Protein AF-A0A975WEL9-F1 (afdb_monomer)

Mean predicted aligned error: 13.65 Å

Organism: NCBI:txid42444

Foldseek 3Di:
DDPPPDPDDPVQLQVQLVVQLVVVVDDDDPVSSVVSSVVSVVVVVVVVVVVVVVVVLVVLVVLLVVLVPDPDDDPVSVVSNVVSVVVNVVVVLLVLLVVLQCQLLVAFKWWWFADPVRDIDIFTFGNVPPPDDDPRHDPVNPVVVVVCCVVQVQWDWTQTPVVRGIDIDGSLGTQWMAHPNDIDGDDRD

Structure (mmCIF, N/CA/C/O backbone):
data_AF-A0A975WEL9-F1
#
_entry.id   AF-A0A975WEL9-F1
#
loop_
_atom_site.group_PDB
_atom_site.id
_atom_site.type_symbol
_atom_site.label_atom_id
_atom_site.label_alt_id
_atom_site.label_comp_id
_atom_site.label_asym_id
_atom_site.label_entity_id
_atom_site.label_seq_id
_atom_site.pdbx_PDB_ins_code
_atom_site.Cartn_x
_atom_site.Cartn_y
_atom_site.Cartn_z
_atom_site.occupancy
_atom_site.B_iso_or_equiv
_atom_site.auth_seq_id
_atom_site.auth_comp_id
_atom_site.auth_asym_id
_atom_site.auth_atom_id
_atom_site.pdbx_PDB_model_num
ATOM 1 N N . MET A 1 1 ? -0.385 -29.368 11.293 1.00 33.59 1 MET A N 1
ATOM 2 C CA . MET A 1 1 ? 0.931 -29.540 10.642 1.00 33.59 1 MET A CA 1
ATOM 3 C C . MET A 1 1 ? 1.692 -28.240 10.817 1.00 33.59 1 MET A C 1
ATOM 5 O O . MET A 1 1 ? 1.350 -27.249 10.190 1.00 33.59 1 MET A O 1
ATOM 9 N N . THR A 1 2 ? 2.618 -28.213 11.767 1.00 31.56 2 THR A N 1
ATOM 10 C CA . THR A 1 2 ? 3.462 -27.063 12.099 1.00 31.56 2 THR A CA 1
ATOM 11 C C . THR A 1 2 ? 4.465 -26.841 10.972 1.00 31.56 2 THR A C 1
ATOM 13 O O . THR A 1 2 ? 5.290 -27.707 10.687 1.00 31.56 2 THR A O 1
ATOM 16 N N . VAL A 1 3 ? 4.369 -25.697 10.293 1.00 35.03 3 VAL A N 1
ATOM 17 C CA . VAL A 1 3 ? 5.374 -25.262 9.320 1.00 35.03 3 VAL A CA 1
ATOM 18 C C . VAL A 1 3 ? 6.625 -24.927 10.122 1.00 35.03 3 VAL A C 1
ATOM 20 O O . VAL A 1 3 ? 6.704 -23.872 10.743 1.00 35.03 3 VAL A O 1
ATOM 23 N N . GLN A 1 4 ? 7.576 -25.861 10.179 1.00 39.72 4 GLN A N 1
ATOM 24 C CA . GLN A 1 4 ? 8.894 -25.568 10.723 1.00 39.72 4 GLN A CA 1
ATOM 25 C C . GLN A 1 4 ? 9.485 -24.399 9.938 1.00 39.72 4 GLN A C 1
ATOM 27 O O . GLN A 1 4 ? 9.499 -24.417 8.704 1.00 39.72 4 GLN A O 1
ATOM 32 N N . ALA A 1 5 ? 9.957 -23.389 10.669 1.00 45.31 5 ALA A N 1
ATOM 33 C CA . ALA A 1 5 ? 10.782 -22.323 10.138 1.00 45.31 5 ALA A CA 1
ATOM 34 C C . ALA A 1 5 ? 11.893 -22.965 9.301 1.00 45.31 5 ALA A C 1
ATOM 36 O O . ALA A 1 5 ? 12.753 -23.667 9.831 1.00 45.31 5 ALA A O 1
ATOM 37 N N . THR A 1 6 ? 11.826 -22.809 7.980 1.00 50.66 6 THR A N 1
ATOM 38 C CA . THR A 1 6 ? 12.801 -23.399 7.067 1.00 50.66 6 THR A CA 1
ATOM 39 C C . THR A 1 6 ? 14.132 -22.691 7.258 1.00 50.66 6 THR A C 1
ATOM 41 O O . THR A 1 6 ? 14.415 -21.677 6.615 1.00 50.66 6 THR A O 1
ATOM 44 N N . GLU A 1 7 ? 14.934 -23.238 8.166 1.00 56.03 7 GLU A N 1
ATOM 45 C CA . GLU A 1 7 ? 16.362 -23.013 8.287 1.00 56.03 7 GLU A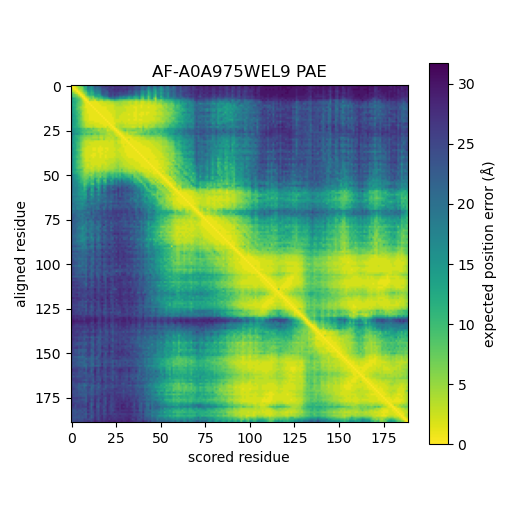 CA 1
ATOM 46 C C . GLU A 1 7 ? 17.020 -23.044 6.906 1.00 56.03 7 GLU A C 1
ATOM 48 O O . GLU A 1 7 ? 16.734 -23.898 6.066 1.00 56.03 7 GLU A O 1
ATOM 53 N N . PHE A 1 8 ? 17.899 -22.069 6.689 1.00 63.94 8 PHE A N 1
ATOM 54 C CA . PHE A 1 8 ? 18.897 -21.929 5.629 1.00 63.94 8 PHE A CA 1
ATOM 55 C C . PHE A 1 8 ? 19.107 -23.149 4.710 1.00 63.94 8 PHE A C 1
ATOM 57 O O . PHE A 1 8 ? 20.130 -23.836 4.759 1.00 63.94 8 PHE A O 1
ATOM 64 N N . SER A 1 9 ? 18.173 -23.376 3.785 1.00 82.25 9 SER A N 1
ATOM 65 C CA . SER A 1 9 ? 18.279 -24.490 2.850 1.00 82.25 9 SER A CA 1
ATOM 66 C C . SER A 1 9 ? 19.263 -24.154 1.729 1.00 82.25 9 SER A C 1
ATOM 68 O O . SER A 1 9 ? 18.955 -23.433 0.772 1.00 82.25 9 SER A O 1
ATOM 70 N N . ARG A 1 10 ? 20.483 -24.696 1.832 1.00 82.44 10 ARG A N 1
ATOM 71 C CA . ARG A 1 10 ? 21.506 -24.603 0.776 1.00 82.44 10 ARG A CA 1
ATOM 72 C C . ARG A 1 10 ? 20.992 -25.154 -0.555 1.00 82.44 10 ARG A C 1
ATOM 74 O O . ARG A 1 10 ? 21.301 -24.585 -1.601 1.00 82.44 10 ARG A O 1
ATOM 81 N N . SER A 1 11 ? 20.178 -26.213 -0.527 1.00 85.88 11 SER A N 1
ATOM 82 C CA . SER A 1 11 ? 19.592 -26.803 -1.737 1.00 85.88 11 SER A CA 1
ATOM 83 C C . SER A 1 11 ? 18.633 -25.837 -2.437 1.00 85.88 11 SER A C 1
ATOM 85 O O . SER A 1 11 ? 18.646 -25.755 -3.668 1.00 85.88 11 SER A O 1
ATOM 87 N N . TRP A 1 12 ? 17.883 -25.030 -1.680 1.00 87.75 12 TRP A N 1
ATOM 88 C CA . TRP A 1 12 ? 17.046 -23.970 -2.241 1.00 87.75 12 TRP A CA 1
ATOM 89 C C . TRP A 1 12 ? 17.884 -22.886 -2.927 1.00 87.75 12 TRP A C 1
ATOM 91 O O . TRP A 1 12 ? 17.613 -22.539 -4.078 1.00 87.75 12 TRP A O 1
ATOM 101 N N . ILE A 1 13 ? 18.939 -22.393 -2.263 1.00 88.44 13 ILE A N 1
ATOM 102 C CA . ILE A 1 13 ? 19.824 -21.350 -2.815 1.00 88.44 13 ILE A CA 1
ATOM 103 C C . ILE A 1 13 ? 20.476 -21.837 -4.113 1.00 88.44 13 ILE A C 1
ATOM 105 O O . ILE A 1 13 ? 20.477 -21.116 -5.110 1.00 88.44 13 ILE A O 1
ATOM 109 N N . MET A 1 14 ? 20.979 -23.073 -4.124 1.00 91.88 14 MET A N 1
ATOM 110 C CA . MET A 1 14 ? 21.598 -23.676 -5.306 1.00 91.88 14 MET A CA 1
ATOM 111 C C . MET A 1 14 ? 20.594 -23.850 -6.449 1.00 91.88 14 MET A C 1
ATOM 113 O O . MET A 1 14 ? 20.883 -23.467 -7.582 1.00 91.88 14 MET A O 1
ATOM 117 N N . SER A 1 15 ? 19.392 -24.356 -6.161 1.00 90.94 15 SER A N 1
ATOM 118 C CA . SER A 1 15 ? 18.332 -24.517 -7.167 1.00 90.94 15 SER A CA 1
ATOM 119 C C . SER A 1 15 ? 17.919 -23.173 -7.771 1.00 90.94 15 SER A C 1
ATOM 121 O O . SER A 1 15 ? 17.765 -23.041 -8.988 1.00 90.94 15 SER A O 1
ATOM 123 N N . ARG A 1 16 ? 17.801 -22.138 -6.931 1.00 90.12 16 ARG A N 1
ATOM 124 C CA . ARG A 1 16 ? 17.449 -20.781 -7.357 1.00 90.12 16 ARG A CA 1
ATOM 125 C C . ARG A 1 16 ? 18.570 -20.117 -8.160 1.00 90.12 16 ARG A C 1
ATOM 127 O O . ARG A 1 16 ? 18.290 -19.453 -9.154 1.00 90.12 16 ARG A O 1
ATOM 134 N N . ALA A 1 17 ? 19.829 -20.338 -7.790 1.00 90.81 17 ALA A N 1
ATOM 135 C CA . ALA A 1 17 ? 20.975 -19.864 -8.559 1.00 90.81 17 ALA A CA 1
ATOM 136 C C . ALA A 1 17 ? 21.018 -20.499 -9.959 1.00 90.81 17 ALA A C 1
ATOM 138 O O . ALA A 1 17 ? 21.142 -19.788 -10.955 1.00 90.81 17 ALA A O 1
ATOM 139 N N . TRP A 1 18 ? 20.818 -21.815 -10.068 1.00 91.50 18 TRP A N 1
ATOM 140 C CA . TRP A 1 18 ? 20.736 -22.487 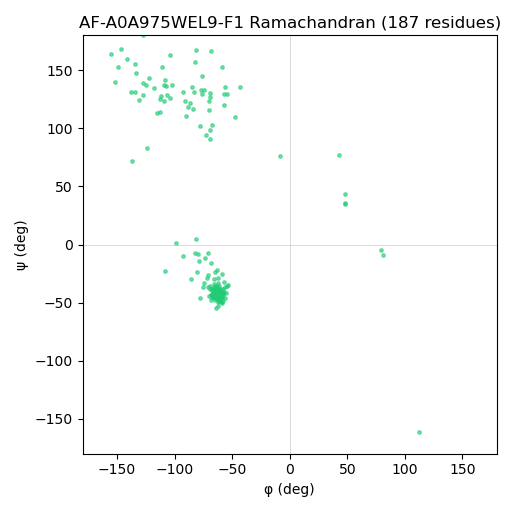-11.369 1.00 91.50 18 TRP A CA 1
ATOM 141 C C . TRP A 1 18 ? 19.577 -21.986 -12.231 1.00 91.50 18 TRP A C 1
ATOM 143 O O . TRP A 1 18 ? 19.725 -21.846 -13.447 1.00 91.50 18 TRP A O 1
ATOM 153 N N . HIS A 1 19 ? 18.445 -21.656 -11.612 1.00 90.62 19 HIS A N 1
ATOM 154 C CA . HIS A 1 19 ? 17.330 -21.021 -12.305 1.00 90.62 19 HIS A CA 1
ATOM 155 C C . HIS A 1 19 ? 17.723 -19.662 -12.914 1.00 90.62 19 HIS A C 1
ATOM 157 O O . HIS A 1 19 ? 17.432 -19.425 -14.086 1.00 90.62 19 HIS A O 1
ATOM 163 N N . TYR A 1 20 ? 18.457 -18.809 -12.188 1.00 86.38 20 TYR A N 1
ATOM 164 C CA . TYR A 1 20 ? 18.963 -17.546 -12.745 1.00 86.38 20 TYR A CA 1
ATOM 165 C C . TYR A 1 20 ? 19.935 -17.750 -13.902 1.00 86.38 20 TYR A C 1
ATOM 167 O O . TYR A 1 20 ? 19.795 -17.084 -14.924 1.00 86.38 20 TYR A O 1
ATOM 175 N N . VAL A 1 21 ? 20.877 -18.690 -13.778 1.00 89.19 21 VAL A N 1
ATOM 176 C CA . VAL A 1 21 ? 21.825 -19.005 -14.860 1.00 89.19 21 VAL A CA 1
ATOM 177 C C . VAL A 1 21 ? 21.078 -19.405 -16.139 1.00 89.19 21 VAL A C 1
ATOM 179 O O . VAL A 1 21 ? 21.429 -18.940 -17.221 1.00 89.19 21 VAL A O 1
ATOM 182 N N . ARG A 1 22 ? 20.002 -20.198 -16.020 1.00 87.38 22 ARG A N 1
ATOM 183 C CA . ARG A 1 22 ? 19.154 -20.584 -17.161 1.00 87.38 22 ARG A CA 1
ATOM 184 C C . ARG A 1 22 ? 18.386 -19.400 -17.757 1.00 87.38 22 ARG A C 1
ATOM 186 O O . ARG A 1 22 ? 18.346 -19.263 -18.976 1.00 87.38 22 ARG A O 1
ATOM 193 N N . ILE A 1 23 ? 17.804 -18.533 -16.925 1.00 86.88 23 ILE A N 1
ATOM 194 C CA . ILE A 1 23 ? 17.055 -17.350 -17.392 1.00 86.88 23 ILE A CA 1
ATOM 195 C C . ILE A 1 23 ? 17.968 -16.345 -18.095 1.00 86.88 23 ILE A C 1
ATOM 197 O O . ILE A 1 23 ? 17.570 -15.750 -19.094 1.00 86.88 23 ILE A O 1
ATOM 201 N N . TRP A 1 24 ? 19.192 -16.163 -17.605 1.00 87.19 24 TRP A N 1
ATOM 202 C CA . TRP A 1 24 ? 20.150 -15.222 -18.185 1.00 87.19 24 TRP A CA 1
ATOM 203 C C . TRP A 1 24 ? 20.704 -15.665 -19.542 1.00 87.19 24 TRP A C 1
ATOM 205 O O . TRP A 1 24 ? 21.392 -14.874 -20.183 1.00 87.19 24 TRP A O 1
ATOM 215 N N . ARG A 1 25 ? 20.392 -16.892 -19.997 1.00 83.62 25 ARG A N 1
ATOM 216 C CA . ARG A 1 25 ? 20.797 -17.447 -21.303 1.00 83.62 25 ARG A CA 1
ATOM 217 C C . ARG A 1 25 ? 22.291 -17.260 -21.598 1.00 83.62 25 ARG A C 1
ATOM 219 O O . ARG A 1 25 ? 22.693 -17.041 -22.736 1.00 83.62 25 ARG A O 1
ATOM 226 N N . CYS A 1 26 ? 23.114 -17.335 -20.558 1.00 78.62 26 CYS A N 1
ATOM 227 C CA . CYS A 1 26 ? 24.558 -17.164 -20.629 1.00 78.62 26 CYS A CA 1
ATOM 228 C C . CYS A 1 26 ? 25.268 -18.491 -20.358 1.00 78.62 26 CYS A C 1
ATOM 230 O O . CYS A 1 26 ? 24.758 -19.328 -19.609 1.00 78.62 26 CYS A O 1
ATOM 232 N N . ALA A 1 27 ? 26.476 -18.657 -20.903 1.00 82.56 27 ALA A N 1
ATOM 233 C CA . ALA A 1 27 ? 27.307 -19.809 -20.581 1.00 82.56 27 ALA A CA 1
ATOM 234 C C . ALA A 1 27 ? 27.546 -19.894 -19.054 1.00 82.56 27 ALA A C 1
ATOM 236 O O . ALA A 1 27 ? 27.821 -18.867 -18.410 1.00 82.56 27 ALA A O 1
ATOM 237 N N . PRO A 1 28 ? 27.429 -21.090 -18.450 1.00 81.12 28 PRO A N 1
ATOM 238 C CA . PRO A 1 28 ? 27.686 -21.283 -17.032 1.00 81.12 28 PRO A CA 1
ATOM 239 C C . PRO A 1 28 ? 29.195 -21.207 -16.786 1.00 81.12 28 PRO A C 1
ATOM 241 O O . PRO A 1 28 ? 29.926 -22.180 -16.918 1.00 81.12 28 PRO A O 1
ATOM 244 N N . THR A 1 29 ? 29.663 -20.018 -16.432 1.00 90.50 29 THR A N 1
ATOM 245 C CA . THR A 1 29 ? 31.025 -19.773 -15.962 1.00 90.50 29 THR A CA 1
ATOM 246 C C . THR A 1 29 ? 31.001 -19.589 -14.449 1.00 90.50 29 THR A C 1
ATOM 248 O O . THR A 1 29 ? 29.957 -19.282 -13.860 1.00 90.50 29 THR A O 1
ATOM 251 N N . ALA A 1 30 ? 32.161 -19.709 -13.801 1.00 85.00 30 ALA A N 1
ATOM 252 C CA . ALA A 1 30 ? 32.282 -19.441 -12.367 1.00 85.00 30 ALA A CA 1
ATOM 253 C C . ALA A 1 30 ? 31.768 -18.032 -11.992 1.00 85.00 30 ALA A C 1
ATOM 255 O O . ALA A 1 30 ? 31.128 -17.855 -10.954 1.00 85.00 30 ALA A O 1
ATOM 256 N N . GLY A 1 31 ? 31.969 -17.038 -12.868 1.00 86.75 31 GLY A N 1
ATOM 257 C CA . GLY A 1 31 ? 31.478 -15.672 -12.675 1.00 86.75 31 GLY A CA 1
ATOM 258 C C . GLY A 1 31 ? 29.951 -15.558 -12.734 1.00 86.75 31 GLY A C 1
ATOM 259 O O . GLY A 1 31 ? 29.345 -14.921 -11.866 1.00 86.75 31 GLY A O 1
ATOM 260 N N . THR A 1 32 ? 29.307 -16.204 -13.712 1.00 87.31 32 THR A N 1
ATOM 261 C CA . THR A 1 32 ? 27.839 -16.201 -13.836 1.00 87.31 32 THR A CA 1
ATOM 262 C C . THR A 1 32 ? 27.167 -16.973 -12.704 1.00 87.31 32 THR A C 1
ATOM 264 O O . THR A 1 32 ? 26.181 -16.484 -12.150 1.00 87.31 32 THR A O 1
ATOM 267 N N . LEU A 1 33 ? 27.741 -18.097 -12.267 1.00 89.62 33 LEU A N 1
ATOM 268 C CA . LEU A 1 33 ? 27.243 -18.837 -11.105 1.00 89.62 33 LEU A CA 1
ATOM 269 C C . LEU A 1 33 ? 27.411 -18.045 -9.797 1.00 89.62 33 LEU A C 1
ATOM 271 O O . LEU A 1 33 ? 26.469 -17.948 -9.013 1.00 89.62 33 LEU A O 1
ATOM 275 N N . SER A 1 34 ? 28.568 -17.409 -9.579 1.00 90.75 34 SER A N 1
ATOM 276 C CA . SER A 1 34 ? 28.806 -16.549 -8.407 1.00 90.75 34 SER A CA 1
ATOM 277 C C . SER A 1 34 ? 27.795 -15.402 -8.326 1.00 90.75 34 SER A C 1
ATOM 279 O O . SER A 1 34 ? 27.232 -15.118 -7.265 1.00 90.75 34 SER A O 1
ATOM 281 N N . ARG A 1 35 ? 27.493 -14.767 -9.466 1.00 88.94 35 ARG A N 1
ATOM 282 C CA . ARG A 1 35 ? 26.459 -13.731 -9.542 1.00 88.94 35 ARG A CA 1
ATOM 283 C C . ARG A 1 35 ? 25.076 -14.300 -9.224 1.00 88.94 35 ARG A C 1
ATOM 285 O O . ARG A 1 35 ? 24.362 -13.706 -8.423 1.00 88.94 35 ARG A O 1
ATOM 292 N N . ALA A 1 36 ? 24.713 -15.449 -9.786 1.00 88.81 36 ALA A N 1
ATOM 293 C CA . ALA A 1 36 ? 23.428 -16.097 -9.532 1.00 88.81 36 ALA A CA 1
ATOM 294 C C . ALA A 1 36 ? 23.228 -16.481 -8.056 1.00 88.81 36 ALA A C 1
ATOM 296 O O . ALA A 1 36 ? 22.144 -16.276 -7.510 1.00 88.81 36 ALA A O 1
ATOM 297 N N . LEU A 1 37 ? 24.283 -16.949 -7.383 1.00 92.25 37 LEU A N 1
ATOM 298 C CA . LEU A 1 37 ? 24.267 -17.243 -5.948 1.00 92.25 37 LEU A CA 1
ATOM 299 C C . LEU A 1 37 ? 24.011 -15.990 -5.104 1.00 92.25 37 LEU A C 1
ATOM 301 O O . LEU A 1 37 ? 23.211 -16.031 -4.172 1.00 92.25 37 LEU A O 1
ATOM 305 N N . LYS A 1 38 ? 24.630 -14.854 -5.453 1.00 90.44 38 LYS A N 1
ATOM 306 C CA . LYS A 1 38 ? 24.388 -13.574 -4.761 1.00 90.44 38 LYS A CA 1
ATOM 307 C C . LYS A 1 38 ? 22.933 -13.112 -4.896 1.00 90.44 38 LYS A C 1
ATOM 309 O O . LYS A 1 38 ? 22.373 -12.612 -3.924 1.00 90.44 38 LYS A O 1
ATOM 314 N N . TYR A 1 39 ? 22.317 -13.302 -6.064 1.00 85.25 39 TYR A N 1
ATOM 315 C CA . TYR A 1 39 ? 20.898 -12.990 -6.275 1.00 85.25 39 TYR A CA 1
ATOM 316 C C . TYR A 1 39 ? 19.983 -13.932 -5.488 1.00 85.25 39 TYR A C 1
ATOM 318 O O . TYR A 1 39 ? 19.117 -13.462 -4.758 1.00 85.25 39 TYR A O 1
ATOM 326 N N . ALA A 1 40 ? 20.224 -15.244 -5.557 1.00 88.69 40 ALA A 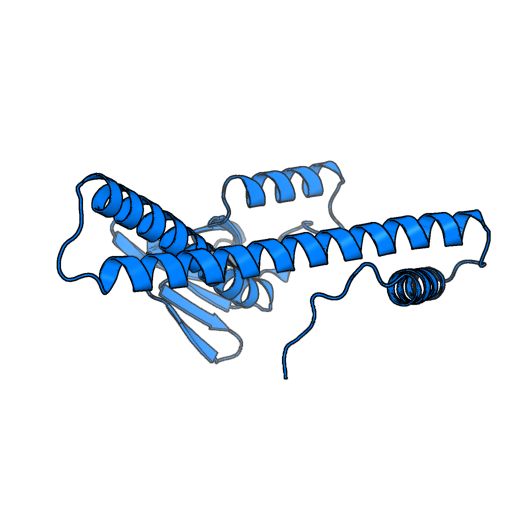N 1
ATOM 327 C CA . ALA A 1 40 ? 19.466 -16.233 -4.791 1.00 88.69 40 ALA A CA 1
ATOM 328 C C . ALA A 1 40 ? 19.544 -15.977 -3.276 1.00 88.69 40 ALA A C 1
ATOM 330 O O . ALA A 1 40 ? 18.547 -16.092 -2.567 1.00 88.69 40 ALA A O 1
ATOM 331 N N . TRP A 1 41 ? 20.709 -15.566 -2.778 1.00 87.56 41 TRP A N 1
ATOM 332 C CA . TRP A 1 41 ? 20.881 -15.164 -1.385 1.00 87.56 41 TRP A CA 1
ATOM 333 C C . TRP A 1 41 ? 20.096 -13.896 -1.024 1.00 87.56 41 TRP A C 1
ATOM 335 O O . TRP A 1 41 ? 19.504 -13.826 0.052 1.00 87.56 41 TRP A O 1
ATOM 345 N N . GLY A 1 42 ? 20.054 -12.905 -1.920 1.00 83.94 42 GLY A N 1
ATOM 346 C CA . GLY A 1 42 ? 19.222 -11.710 -1.759 1.00 83.94 42 GLY A CA 1
ATOM 347 C C . GLY A 1 42 ? 17.730 -12.040 -1.663 1.00 83.94 42 GLY A C 1
ATOM 348 O O . GLY A 1 42 ? 17.070 -11.575 -0.735 1.00 83.94 42 GLY A O 1
ATOM 349 N N . ASP A 1 43 ? 17.226 -12.899 -2.553 1.00 81.81 43 ASP A N 1
ATOM 350 C CA . ASP A 1 43 ? 15.842 -13.397 -2.519 1.00 81.81 43 ASP A CA 1
ATOM 351 C C . ASP A 1 43 ? 15.535 -14.116 -1.196 1.00 81.81 43 ASP A C 1
ATOM 353 O O . ASP A 1 43 ? 14.489 -13.885 -0.590 1.00 81.81 43 ASP A O 1
ATOM 357 N N . MET A 1 44 ? 16.454 -14.967 -0.723 1.00 82.75 44 MET A N 1
ATOM 358 C CA . MET A 1 44 ? 16.292 -15.671 0.552 1.00 82.75 44 MET A CA 1
ATOM 359 C C . MET A 1 44 ? 16.186 -14.691 1.725 1.00 82.75 44 MET A C 1
ATOM 361 O O . MET A 1 44 ? 15.297 -14.821 2.562 1.00 82.75 44 MET A O 1
ATOM 365 N N . LYS A 1 45 ? 17.053 -13.672 1.777 1.00 79.50 45 LYS A N 1
ATOM 366 C CA . LYS A 1 45 ? 16.988 -12.640 2.823 1.00 79.50 45 LYS A CA 1
ATOM 367 C C . LYS A 1 45 ? 15.683 -11.856 2.789 1.00 79.50 45 LYS A C 1
ATOM 369 O O . LYS A 1 45 ? 15.119 -11.602 3.847 1.00 79.50 45 LYS A O 1
ATOM 374 N N . ALA A 1 46 ? 15.205 -11.492 1.601 1.00 70.81 46 ALA A N 1
ATOM 375 C CA . ALA A 1 46 ? 13.937 -10.786 1.454 1.00 70.81 46 ALA A CA 1
ATOM 376 C C . ALA A 1 46 ? 12.759 -11.640 1.953 1.00 70.81 46 ALA A C 1
ATOM 378 O O . ALA A 1 46 ? 11.896 -11.137 2.667 1.00 70.81 46 ALA A O 1
ATOM 379 N N . ARG A 1 47 ? 12.763 -12.949 1.654 1.00 72.88 47 ARG A N 1
ATOM 380 C CA . ARG A 1 47 ? 11.777 -13.902 2.191 1.00 72.88 47 ARG A CA 1
ATOM 381 C C . ARG A 1 47 ? 11.836 -14.004 3.712 1.00 72.88 47 ARG A C 1
ATOM 383 O O . ARG A 1 47 ? 10.795 -13.977 4.350 1.00 72.88 47 ARG A O 1
ATOM 390 N N . MET A 1 48 ? 13.035 -14.074 4.288 1.00 72.81 48 MET A N 1
ATOM 391 C CA . MET A 1 48 ? 13.222 -14.131 5.742 1.00 72.81 48 MET A CA 1
ATOM 392 C C . MET A 1 48 ? 12.745 -12.864 6.443 1.00 72.81 48 MET A C 1
ATOM 394 O O . MET A 1 48 ? 12.110 -12.948 7.486 1.00 72.81 48 MET A O 1
ATOM 398 N N . GLN A 1 49 ? 13.033 -11.693 5.875 1.00 64.69 49 GLN A N 1
ATOM 399 C CA . GLN A 1 49 ? 12.507 -10.434 6.396 1.00 64.69 49 GLN A CA 1
ATOM 400 C C . GLN A 1 49 ? 10.979 -10.424 6.344 1.00 64.69 49 GLN A C 1
ATOM 402 O O . GLN A 1 49 ? 10.358 -10.073 7.337 1.00 64.69 49 GLN A O 1
ATOM 407 N N . GLY A 1 50 ? 10.387 -10.888 5.237 1.00 56.94 50 GLY A N 1
ATOM 408 C CA . GLY A 1 50 ? 8.938 -11.050 5.119 1.00 56.94 50 GLY A CA 1
ATOM 409 C C . GLY A 1 50 ? 8.349 -11.989 6.175 1.00 56.94 50 GLY A C 1
ATOM 410 O O . GLY A 1 50 ? 7.379 -11.618 6.818 1.00 56.94 50 GLY A O 1
ATOM 411 N N . LEU A 1 51 ? 8.963 -13.156 6.404 1.00 63.78 51 LEU A N 1
ATOM 412 C CA . LEU A 1 51 ? 8.512 -14.114 7.423 1.00 63.78 51 LEU A CA 1
ATOM 413 C C . LEU A 1 51 ? 8.624 -13.554 8.846 1.00 63.78 51 LEU A C 1
ATOM 415 O O . LEU A 1 51 ? 7.727 -13.750 9.656 1.00 63.78 51 LEU A O 1
ATOM 419 N N . ARG A 1 52 ? 9.715 -12.845 9.147 1.00 59.97 52 ARG A N 1
ATOM 420 C CA . ARG A 1 52 ? 9.949 -12.247 10.465 1.00 59.97 52 ARG A CA 1
ATOM 421 C C . ARG A 1 52 ? 8.948 -11.136 10.764 1.00 59.97 52 ARG A C 1
ATOM 423 O O . ARG A 1 52 ? 8.394 -11.109 11.851 1.00 59.97 52 ARG A O 1
ATOM 430 N N . LEU A 1 53 ? 8.663 -10.299 9.765 1.00 57.88 53 LEU A N 1
ATOM 431 C CA . LEU A 1 53 ? 7.592 -9.311 9.839 1.00 57.88 53 LEU A CA 1
ATOM 432 C C . LEU A 1 53 ? 6.252 -10.006 10.098 1.00 57.88 53 LEU A C 1
ATOM 434 O O . LEU A 1 53 ? 5.583 -9.651 11.051 1.00 57.88 53 LEU A O 1
ATOM 438 N N . THR A 1 54 ? 5.881 -11.042 9.335 1.00 59.69 54 THR A N 1
ATOM 439 C CA . THR A 1 54 ? 4.598 -11.742 9.553 1.00 59.69 54 THR A CA 1
ATOM 440 C C . THR A 1 54 ? 4.478 -12.416 10.921 1.00 59.69 54 THR A C 1
ATOM 442 O O . THR A 1 54 ? 3.382 -12.473 11.470 1.00 59.69 54 THR A O 1
ATOM 445 N N . ASP A 1 55 ? 5.586 -12.910 11.474 1.00 64.31 55 ASP A N 1
ATOM 446 C CA . ASP A 1 55 ? 5.626 -13.505 12.813 1.00 64.31 55 ASP A CA 1
ATOM 447 C C . ASP A 1 55 ? 5.430 -12.424 13.892 1.00 64.31 55 ASP A C 1
ATOM 449 O O . ASP A 1 55 ? 4.586 -12.575 14.773 1.00 64.31 55 ASP A O 1
ATOM 453 N N . GLU A 1 56 ? 6.100 -11.274 13.745 1.00 61.97 56 GLU A N 1
ATOM 454 C CA . GLU A 1 56 ? 5.926 -10.089 14.599 1.00 61.97 56 GLU A CA 1
ATOM 455 C C . GLU A 1 56 ? 4.490 -9.531 14.538 1.00 61.97 56 GLU A C 1
ATOM 457 O O . GLU A 1 56 ? 3.924 -9.225 15.587 1.00 61.97 56 GLU A O 1
ATOM 462 N N . LEU A 1 57 ? 3.859 -9.489 13.353 1.00 60.69 57 LEU A N 1
ATOM 463 C CA . LEU A 1 57 ? 2.440 -9.120 13.186 1.00 60.69 57 LEU A CA 1
ATOM 464 C C . LEU A 1 57 ? 1.530 -10.040 14.007 1.00 60.69 57 LEU A C 1
ATOM 466 O O . LEU A 1 57 ? 0.662 -9.588 14.754 1.00 60.69 57 LEU A O 1
ATOM 470 N N . SER A 1 58 ? 1.751 -11.352 13.881 1.00 70.81 58 SER A N 1
ATOM 471 C CA . SER A 1 58 ? 0.960 -12.347 14.600 1.00 70.81 58 SER A CA 1
ATOM 472 C C . SER A 1 58 ? 1.170 -12.260 16.115 1.00 70.81 58 SER A C 1
ATOM 474 O O . SER A 1 58 ? 0.218 -12.444 16.871 1.00 70.81 58 SER A O 1
ATOM 476 N N . GLY A 1 59 ? 2.382 -11.903 16.552 1.00 79.69 59 GLY A N 1
ATOM 477 C CA . GLY A 1 59 ? 2.710 -11.653 17.951 1.00 79.69 59 GLY A CA 1
ATOM 478 C C . GLY A 1 59 ? 2.029 -10.402 18.505 1.00 79.69 59 GLY A C 1
ATOM 479 O O . GLY A 1 59 ? 1.461 -10.466 19.592 1.00 79.69 59 GLY A O 1
ATOM 480 N N . ASN A 1 60 ? 2.013 -9.295 17.753 1.00 81.19 60 ASN A N 1
ATOM 481 C CA . ASN A 1 60 ? 1.363 -8.045 18.161 1.00 81.19 60 ASN A CA 1
ATOM 482 C C . ASN A 1 60 ? -0.159 -8.207 18.309 1.00 81.19 60 ASN A C 1
ATOM 484 O O . ASN A 1 60 ? -0.725 -7.755 19.306 1.00 81.19 60 ASN A O 1
ATOM 488 N N . ASP A 1 61 ? -0.817 -8.877 17.356 1.00 78.81 61 ASP A N 1
ATOM 489 C CA . ASP A 1 61 ? -2.258 -9.161 17.422 1.00 78.81 61 ASP A CA 1
ATOM 490 C C . ASP A 1 61 ? -2.597 -10.095 18.603 1.00 78.81 61 ASP A C 1
ATOM 492 O O . ASP A 1 61 ? -3.575 -9.867 19.319 1.00 78.81 61 ASP A O 1
ATOM 496 N N . GLN A 1 62 ? -1.777 -11.126 18.849 1.00 83.50 62 GLN A N 1
ATOM 497 C CA . GLN A 1 62 ? -1.958 -12.042 19.984 1.00 83.50 62 GLN A CA 1
ATOM 498 C C . GLN A 1 62 ? -1.721 -11.353 21.334 1.00 83.50 62 GLN A C 1
ATOM 500 O O . GLN A 1 62 ? -2.493 -11.563 22.270 1.00 83.50 62 GLN A O 1
ATOM 505 N N . GLU A 1 63 ? -0.681 -10.523 21.444 1.00 84.50 63 GLU A N 1
ATOM 506 C CA . GLU A 1 63 ? -0.373 -9.756 22.655 1.00 84.50 63 GLU A CA 1
ATOM 507 C C . GLU A 1 63 ? -1.487 -8.748 22.959 1.00 84.50 63 GLU A C 1
ATOM 509 O O . GLU A 1 63 ? -1.936 -8.651 24.102 1.00 84.50 63 GLU A O 1
ATOM 514 N N . LEU A 1 64 ? -1.986 -8.046 21.935 1.00 86.31 64 LEU A N 1
ATOM 515 C CA . LEU A 1 64 ? -3.106 -7.122 22.081 1.00 86.31 64 LEU A CA 1
ATOM 516 C C . LEU A 1 64 ? -4.364 -7.851 22.567 1.00 86.31 64 LEU A C 1
ATOM 518 O O . LEU A 1 64 ? -4.962 -7.423 23.551 1.00 86.31 64 LEU A O 1
ATOM 522 N N . ALA A 1 65 ? -4.721 -8.979 21.945 1.00 86.12 65 ALA A N 1
ATOM 523 C CA . ALA A 1 65 ? -5.874 -9.778 22.356 1.00 86.12 65 ALA A CA 1
ATOM 524 C C . ALA A 1 65 ? -5.737 -10.304 23.797 1.00 86.12 65 ALA A C 1
ATOM 526 O O . ALA A 1 65 ? -6.702 -10.284 24.560 1.00 86.12 65 ALA A O 1
ATOM 527 N N . ALA A 1 66 ? -4.536 -10.733 24.197 1.00 86.88 66 ALA A N 1
ATOM 528 C CA . ALA A 1 66 ? -4.270 -11.206 25.552 1.00 86.88 66 ALA A CA 1
ATOM 529 C C . ALA A 1 66 ? -4.383 -10.089 26.602 1.00 86.88 66 ALA A C 1
ATOM 531 O O . ALA A 1 66 ? -4.869 -10.336 27.706 1.00 86.88 66 ALA A O 1
ATOM 532 N N . LEU A 1 67 ? -3.945 -8.868 26.277 1.00 85.81 67 LEU A N 1
ATOM 533 C CA . LEU A 1 67 ? -4.063 -7.710 27.166 1.00 85.81 67 LEU A CA 1
ATOM 534 C C . LEU A 1 67 ? -5.496 -7.165 27.228 1.00 85.81 67 LEU A C 1
ATOM 536 O O . LEU A 1 67 ? -5.939 -6.775 28.304 1.00 85.81 67 LEU A O 1
ATOM 540 N N . GLU A 1 68 ? -6.231 -7.173 26.114 1.00 87.38 68 GLU A N 1
ATOM 541 C CA . GLU A 1 68 ? -7.638 -6.749 26.060 1.00 87.38 68 GLU A CA 1
ATOM 542 C C . GLU A 1 68 ? -8.588 -7.737 26.749 1.00 87.38 68 GLU A C 1
ATOM 544 O O . GLU A 1 68 ? -9.634 -7.330 27.248 1.00 87.38 68 GLU A O 1
ATOM 549 N N . ALA A 1 69 ? -8.221 -9.019 26.825 1.00 87.06 69 ALA A N 1
ATOM 550 C CA . ALA A 1 69 ? -8.990 -10.035 27.540 1.00 87.06 69 ALA A CA 1
ATOM 551 C C . ALA A 1 69 ? -8.885 -9.932 29.076 1.00 87.06 69 ALA A C 1
ATOM 553 O O . ALA A 1 69 ? -9.633 -10.609 29.783 1.00 87.06 69 ALA A O 1
ATOM 554 N N . LYS A 1 70 ? -7.964 -9.124 29.620 1.00 86.69 70 LYS A N 1
ATOM 555 C CA . LYS A 1 70 ? -7.828 -8.945 31.072 1.00 86.69 70 LYS A CA 1
ATOM 556 C C . LYS A 1 70 ? -8.938 -8.041 31.611 1.00 86.69 70 LYS A C 1
ATOM 558 O O . LYS A 1 70 ? -9.102 -6.917 31.152 1.00 86.69 70 LYS A O 1
ATOM 563 N N . GLU A 1 71 ? -9.622 -8.487 32.666 1.00 76.19 71 GLU A N 1
ATOM 564 C CA . GLU A 1 71 ? -10.634 -7.675 33.368 1.00 76.19 71 GLU A CA 1
ATOM 565 C C . GLU A 1 71 ? -10.035 -6.443 34.064 1.00 76.19 71 GLU A C 1
ATOM 567 O O . GLU A 1 71 ? -10.692 -5.410 34.185 1.00 76.19 71 GLU A O 1
ATOM 572 N N . PHE A 1 72 ? -8.771 -6.530 34.492 1.00 76.44 72 PHE A N 1
ATOM 573 C CA . PHE A 1 72 ? -8.055 -5.435 35.139 1.00 76.44 72 PHE A CA 1
ATOM 574 C C . PHE A 1 72 ? -6.688 -5.232 34.489 1.00 76.44 72 PHE A C 1
ATOM 576 O O . PHE A 1 72 ? -5.870 -6.150 34.433 1.00 76.44 72 PHE A O 1
ATOM 583 N N . THR A 1 73 ? -6.435 -4.006 34.033 1.00 83.50 73 THR A N 1
ATOM 584 C CA . THR A 1 73 ? -5.172 -3.602 33.402 1.00 83.50 73 THR A CA 1
ATOM 585 C C . THR A 1 73 ? -4.483 -2.509 34.207 1.00 83.50 73 THR A C 1
ATOM 587 O O . THR A 1 73 ? -5.098 -1.504 34.582 1.00 83.50 73 THR A O 1
ATOM 590 N N . THR A 1 74 ? -3.182 -2.660 34.412 1.00 86.69 74 THR A N 1
ATOM 591 C CA . THR A 1 74 ? -2.316 -1.633 34.999 1.00 86.69 74 THR A CA 1
ATOM 592 C C . THR A 1 74 ? -2.142 -0.433 34.056 1.00 86.69 74 THR A C 1
ATOM 594 O O . THR A 1 74 ? -2.488 -0.482 32.876 1.00 86.69 74 THR A O 1
ATOM 597 N N . ALA A 1 75 ? -1.607 0.687 34.559 1.00 83.00 75 ALA A N 1
ATOM 598 C CA . ALA A 1 75 ? -1.331 1.862 33.724 1.00 83.00 75 ALA A CA 1
ATOM 599 C C . ALA A 1 75 ? -0.336 1.555 32.587 1.00 83.00 75 ALA A C 1
ATOM 601 O O . ALA A 1 75 ? -0.591 1.918 31.445 1.00 83.00 75 ALA A O 1
ATOM 602 N N . ALA A 1 76 ? 0.728 0.800 32.880 1.00 82.81 76 ALA A N 1
ATOM 603 C CA . ALA A 1 76 ? 1.716 0.387 31.883 1.00 82.81 76 ALA A CA 1
ATOM 604 C C . ALA A 1 76 ? 1.110 -0.515 30.791 1.00 82.81 76 ALA A C 1
ATOM 606 O O . ALA A 1 76 ? 1.452 -0.386 29.617 1.00 82.81 76 ALA A O 1
ATOM 607 N N . GLU A 1 77 ? 0.177 -1.400 31.152 1.00 81.94 77 GLU A N 1
ATOM 608 C CA . GLU A 1 77 ? -0.533 -2.238 30.179 1.00 81.94 77 GLU A CA 1
ATOM 609 C C . GLU A 1 77 ? -1.483 -1.420 29.301 1.00 81.94 77 GLU A C 1
ATOM 611 O O . GLU A 1 77 ? -1.586 -1.696 28.111 1.00 81.94 77 GLU A O 1
ATOM 616 N N . ARG A 1 78 ? -2.127 -0.374 29.837 1.00 84.50 78 ARG A N 1
ATOM 617 C CA . ARG A 1 78 ? -2.953 0.541 29.030 1.00 84.50 78 ARG A CA 1
ATOM 618 C C . ARG A 1 78 ? -2.125 1.306 27.998 1.00 84.50 78 ARG A C 1
ATOM 620 O O . ARG A 1 78 ? -2.545 1.403 26.845 1.00 84.50 78 ARG A O 1
ATOM 627 N N . ASP A 1 79 ? -0.941 1.778 28.377 1.00 83.62 79 ASP A N 1
ATOM 628 C CA . ASP A 1 79 ? -0.014 2.426 27.442 1.00 83.62 79 ASP A CA 1
ATOM 629 C C . ASP A 1 79 ? 0.476 1.435 26.373 1.00 83.62 79 ASP A C 1
ATOM 631 O O . ASP A 1 79 ? 0.511 1.757 25.181 1.00 83.62 79 ASP A O 1
ATOM 635 N N . ARG A 1 80 ? 0.774 0.190 26.776 1.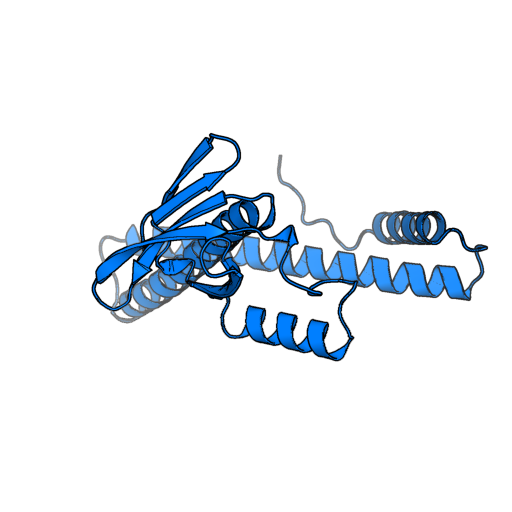00 85.12 80 ARG A N 1
ATOM 636 C CA . ARG A 1 80 ? 1.155 -0.892 25.858 1.00 85.12 80 ARG A 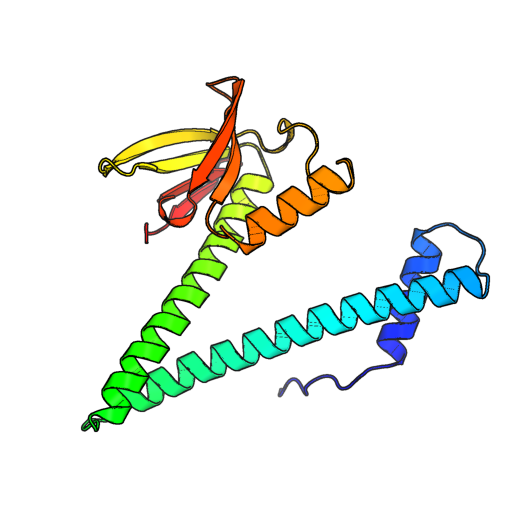CA 1
ATOM 637 C C . ARG A 1 80 ? 0.031 -1.247 24.883 1.00 85.12 80 ARG A C 1
ATOM 639 O O . ARG A 1 80 ? 0.306 -1.373 23.695 1.00 85.12 80 ARG A O 1
ATOM 646 N N . ILE A 1 81 ? -1.219 -1.335 25.343 1.00 85.25 81 ILE A N 1
ATOM 647 C CA . ILE A 1 81 ? -2.402 -1.530 24.488 1.00 85.25 81 ILE A CA 1
ATOM 648 C C . ILE A 1 81 ? -2.512 -0.388 23.471 1.00 85.25 81 ILE A C 1
ATOM 650 O O . ILE A 1 81 ? -2.714 -0.643 22.286 1.00 85.25 81 ILE A O 1
ATOM 654 N N . GLY A 1 82 ? -2.338 0.868 23.896 1.00 82.12 82 GLY A N 1
ATOM 655 C CA . GLY A 1 82 ? -2.355 2.024 22.992 1.00 82.12 82 GLY A CA 1
ATOM 656 C C . GLY A 1 82 ? -1.279 1.942 21.903 1.00 82.12 82 GLY A C 1
ATOM 657 O O . GLY A 1 82 ? -1.562 2.162 20.720 1.00 82.12 82 GLY A O 1
ATOM 658 N N . PHE A 1 83 ? -0.061 1.556 22.284 1.00 83.50 83 PHE A N 1
ATOM 659 C CA . PHE A 1 83 ? 1.036 1.326 21.347 1.00 83.50 83 PHE A CA 1
ATOM 660 C C . PHE A 1 83 ? 0.726 0.188 20.364 1.00 83.50 83 PHE A C 1
ATOM 662 O O . PHE A 1 83 ? 0.840 0.378 19.154 1.00 83.50 83 PHE A O 1
ATOM 669 N N . LEU A 1 84 ? 0.283 -0.967 20.868 1.00 82.75 84 LEU A N 1
ATOM 670 C CA . LEU A 1 84 ? -0.040 -2.143 20.055 1.00 82.75 84 LEU A CA 1
ATOM 671 C C . LEU A 1 84 ? -1.186 -1.867 19.082 1.00 82.75 84 LEU A C 1
ATOM 673 O O . LEU A 1 84 ? -1.081 -2.211 17.911 1.00 82.75 84 LEU A O 1
ATOM 677 N N . ARG A 1 85 ? -2.240 -1.167 19.515 1.00 84.12 85 ARG A N 1
ATOM 678 C CA . ARG A 1 85 ? -3.331 -0.738 18.625 1.00 84.12 85 ARG A CA 1
ATOM 679 C C . ARG A 1 85 ? -2.823 0.130 17.483 1.00 84.12 85 ARG A C 1
ATOM 681 O O . ARG A 1 85 ? -3.255 -0.042 16.348 1.00 84.12 85 ARG A O 1
ATOM 688 N N . THR A 1 86 ? -1.903 1.045 17.777 1.00 77.94 86 THR A N 1
ATOM 689 C CA . THR A 1 86 ? -1.305 1.920 16.761 1.00 77.94 86 THR A CA 1
ATOM 690 C C . THR A 1 86 ? -0.456 1.117 15.776 1.00 77.94 86 THR A C 1
ATOM 692 O O . THR A 1 86 ? -0.572 1.325 14.569 1.00 77.94 86 THR A O 1
ATOM 695 N N . ALA A 1 87 ? 0.351 0.176 16.273 1.00 74.19 87 ALA A N 1
ATOM 696 C CA . ALA A 1 87 ? 1.175 -0.703 15.447 1.00 74.19 87 ALA A CA 1
ATOM 697 C C . ALA A 1 87 ? 0.312 -1.587 14.531 1.00 74.19 87 ALA A C 1
ATOM 699 O O . ALA A 1 87 ?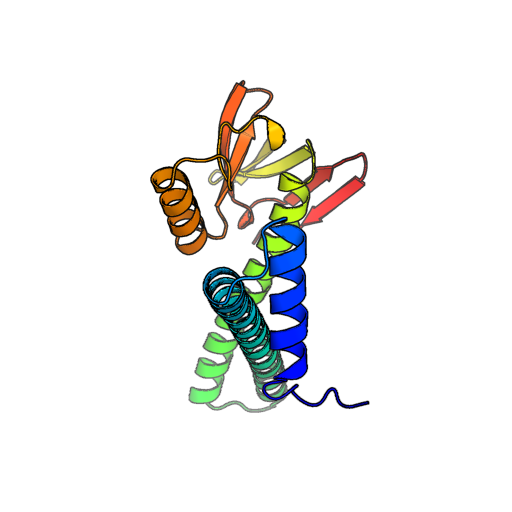 0.440 -1.506 13.312 1.00 74.19 87 ALA A O 1
ATOM 700 N N . VAL A 1 88 ? -0.657 -2.310 15.097 1.00 78.94 88 VAL A N 1
ATOM 701 C CA . VAL A 1 88 ? -1.587 -3.176 14.354 1.00 78.94 88 VAL A CA 1
ATOM 702 C C . VAL A 1 88 ? -2.404 -2.384 13.329 1.00 78.94 88 VAL A C 1
ATOM 704 O O . VAL A 1 88 ? -2.615 -2.840 12.206 1.00 78.94 88 VAL A O 1
ATOM 707 N N . ALA A 1 89 ? -2.874 -1.180 13.676 1.00 76.25 89 ALA A N 1
ATOM 708 C CA . ALA A 1 89 ? -3.606 -0.328 12.739 1.00 76.25 89 ALA A CA 1
ATOM 709 C C . ALA A 1 89 ? -2.721 0.136 11.572 1.00 76.25 89 ALA A C 1
ATOM 711 O O . ALA A 1 89 ? -3.157 0.110 10.419 1.00 76.25 89 ALA A O 1
ATOM 712 N N . HIS A 1 90 ? -1.474 0.524 11.854 1.00 71.06 90 HIS A N 1
ATOM 713 C CA . HIS A 1 90 ? -0.505 0.888 10.825 1.00 71.06 90 HIS A CA 1
ATOM 714 C C . HIS A 1 90 ? -0.224 -0.298 9.891 1.00 71.06 90 HIS A C 1
ATOM 716 O O . HIS A 1 90 ? -0.283 -0.150 8.672 1.00 71.06 90 HIS A O 1
ATOM 722 N N . GLU A 1 91 ? -0.009 -1.486 10.445 1.00 69.62 91 GLU A N 1
ATOM 723 C CA . GLU A 1 91 ? 0.255 -2.719 9.698 1.00 69.62 91 GLU A CA 1
ATOM 724 C C . GLU A 1 91 ? -0.928 -3.130 8.809 1.00 69.62 91 GLU A C 1
ATOM 726 O O . GLU A 1 91 ? -0.750 -3.379 7.614 1.00 69.62 91 GLU A O 1
ATOM 731 N N . LYS A 1 92 ? -2.157 -3.116 9.346 1.00 75.06 92 LYS A N 1
ATOM 732 C CA . LYS A 1 92 ? -3.381 -3.352 8.558 1.00 75.06 92 LYS A CA 1
ATOM 733 C C . LYS A 1 92 ? -3.512 -2.341 7.422 1.00 75.06 92 LYS A C 1
ATOM 735 O O . LYS A 1 92 ? -3.811 -2.723 6.293 1.00 75.06 92 LYS A O 1
ATOM 740 N N . SER A 1 93 ? -3.201 -1.070 7.686 1.00 78.44 93 SER A N 1
ATOM 741 C CA . SER A 1 93 ? -3.229 -0.032 6.655 1.00 78.44 93 SER A CA 1
ATOM 742 C C . SER A 1 93 ? -2.203 -0.273 5.539 1.00 78.44 93 SER A C 1
ATOM 744 O O . SER A 1 93 ? -2.512 -0.044 4.372 1.00 78.44 93 SER A O 1
ATOM 746 N N . GLU A 1 94 ? -1.010 -0.797 5.848 1.00 74.19 94 GLU A N 1
ATOM 747 C CA . GLU A 1 94 ? -0.020 -1.159 4.826 1.00 74.19 94 GLU A CA 1
ATOM 748 C C . GLU A 1 94 ? -0.489 -2.321 3.941 1.00 74.19 94 GLU A C 1
ATOM 750 O O . GLU A 1 94 ? -0.286 -2.276 2.721 1.00 74.19 94 GLU A O 1
ATOM 755 N N . GLY A 1 95 ? -1.150 -3.323 4.532 1.00 76.81 95 GLY A N 1
ATOM 756 C CA . GLY A 1 95 ? -1.804 -4.413 3.802 1.00 76.81 95 GLY A CA 1
ATOM 757 C C . GLY A 1 95 ? -2.878 -3.896 2.843 1.00 76.81 95 GLY A C 1
ATOM 758 O O . GLY A 1 95 ? -2.823 -4.178 1.642 1.00 76.81 95 GLY A O 1
ATOM 759 N N . ASP A 1 96 ? -3.772 -3.039 3.341 1.00 84.25 96 ASP A N 1
ATOM 760 C CA . ASP A 1 96 ? -4.816 -2.392 2.539 1.00 84.25 96 ASP A CA 1
ATOM 761 C C . ASP A 1 96 ? -4.217 -1.569 1.384 1.00 84.25 96 ASP A C 1
ATOM 763 O O . ASP A 1 96 ? -4.718 -1.582 0.256 1.00 84.25 96 ASP A O 1
ATOM 767 N N . TYR A 1 97 ? -3.112 -0.850 1.622 1.00 88.25 97 TYR A N 1
ATOM 768 C CA . TYR A 1 97 ? -2.424 -0.103 0.565 1.00 88.25 97 TYR A CA 1
ATOM 769 C C . TYR A 1 97 ? -1.821 -1.024 -0.490 1.00 88.25 97 TYR A C 1
ATOM 771 O O . TYR A 1 97 ? -1.833 -0.676 -1.673 1.00 88.25 97 TYR A O 1
ATOM 779 N N . ALA A 1 98 ? -1.273 -2.173 -0.094 1.00 85.00 98 ALA A N 1
ATOM 780 C CA . ALA A 1 98 ? -0.713 -3.141 -1.027 1.00 85.00 98 ALA A CA 1
ATOM 781 C C . ALA A 1 98 ? -1.798 -3.739 -1.935 1.00 85.00 98 ALA A C 1
ATOM 783 O O . ALA A 1 98 ? -1.586 -3.814 -3.147 1.00 85.00 98 ALA A O 1
ATOM 784 N N . GLU A 1 99 ? -2.964 -4.076 -1.381 1.00 88.06 99 GLU A N 1
ATOM 785 C CA . GLU A 1 99 ? -4.111 -4.576 -2.145 1.00 88.06 99 GLU A CA 1
ATOM 786 C C . GLU A 1 99 ? -4.639 -3.521 -3.126 1.00 88.06 99 GLU A C 1
ATOM 788 O O . GLU A 1 99 ? -4.667 -3.755 -4.338 1.00 88.06 99 GLU A O 1
ATOM 793 N N . LYS A 1 100 ? -4.963 -2.315 -2.633 1.00 90.44 100 LYS A N 1
ATOM 794 C CA . LYS A 1 100 ? -5.439 -1.198 -3.471 1.00 90.44 100 LYS A CA 1
ATOM 795 C C . LYS A 1 100 ? -4.451 -0.883 -4.596 1.00 90.44 100 LYS A C 1
ATOM 797 O O . LYS A 1 100 ? -4.848 -0.645 -5.735 1.00 90.44 100 LYS A O 1
ATOM 802 N N . ARG A 1 101 ? -3.149 -0.898 -4.293 1.00 90.69 101 ARG A N 1
ATOM 803 C CA . ARG A 1 101 ? -2.079 -0.701 -5.278 1.00 90.69 101 ARG A CA 1
ATOM 804 C C . ARG A 1 101 ? -2.069 -1.800 -6.332 1.00 90.69 101 ARG A C 1
ATOM 806 O O . ARG A 1 101 ? -1.976 -1.472 -7.508 1.00 90.69 101 ARG A O 1
ATOM 813 N N . GLY A 1 102 ? -2.171 -3.063 -5.922 1.00 88.00 102 GLY A N 1
ATOM 814 C CA . GLY A 1 102 ? -2.214 -4.201 -6.836 1.00 88.00 102 GLY A CA 1
ATOM 815 C C . GLY A 1 102 ? -3.346 -4.073 -7.854 1.00 88.00 102 GLY A C 1
ATOM 816 O O . GLY A 1 102 ? -3.100 -4.210 -9.0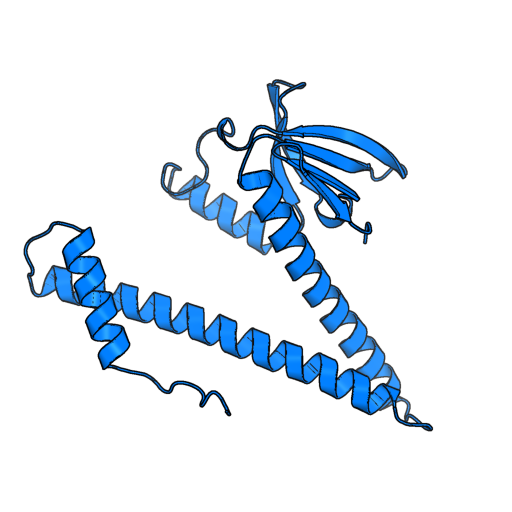48 1.00 88.00 102 GLY A O 1
ATOM 817 N N . LEU A 1 103 ? -4.549 -3.708 -7.400 1.00 90.75 103 LEU A N 1
ATOM 818 C CA . LEU A 1 103 ? -5.709 -3.503 -8.276 1.00 90.75 10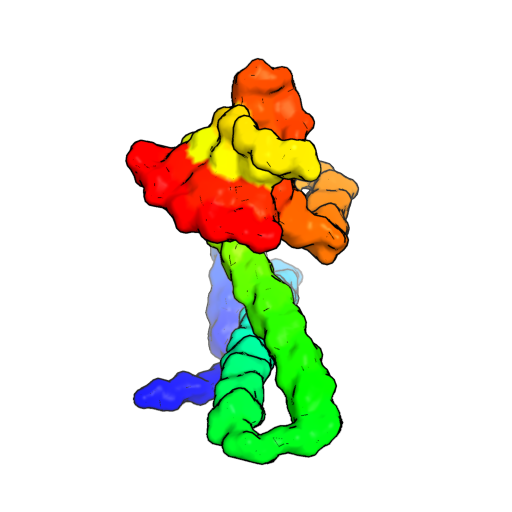3 LEU A CA 1
ATOM 819 C C . LEU A 1 103 ? -5.504 -2.351 -9.270 1.00 90.75 103 LEU A C 1
ATOM 821 O O . LEU A 1 103 ? -5.828 -2.484 -10.447 1.00 90.75 103 LEU A O 1
ATOM 825 N N . ILE A 1 104 ? -4.956 -1.220 -8.810 1.00 90.44 104 ILE A N 1
ATOM 826 C CA . ILE A 1 104 ? -4.769 -0.024 -9.648 1.00 90.44 104 ILE A CA 1
ATOM 827 C C . ILE A 1 104 ? -3.603 -0.184 -10.633 1.00 90.44 104 ILE A C 1
ATOM 829 O O . ILE A 1 104 ? -3.646 0.373 -11.726 1.00 90.44 104 ILE A O 1
ATOM 833 N N . GLU A 1 105 ? -2.548 -0.912 -10.262 1.00 88.50 105 GLU A N 1
ATOM 834 C CA . GLU A 1 105 ? -1.390 -1.152 -11.132 1.00 88.50 105 GLU A CA 1
ATOM 835 C C . GLU A 1 105 ? -1.641 -2.282 -12.151 1.00 88.50 105 GLU A C 1
ATOM 837 O O . GLU A 1 105 ? -0.994 -2.289 -13.199 1.00 88.50 105 GLU A O 1
ATOM 842 N N . ALA A 1 106 ? -2.574 -3.205 -11.882 1.00 85.94 106 ALA A N 1
ATOM 843 C CA . ALA A 1 106 ? -2.846 -4.362 -12.740 1.00 85.94 106 ALA A CA 1
ATOM 844 C C . ALA A 1 106 ? -3.460 -3.995 -14.100 1.00 85.94 106 ALA A C 1
ATOM 846 O O . ALA A 1 106 ? -3.053 -4.549 -15.122 1.00 85.94 106 ALA A O 1
ATOM 847 N N . ALA A 1 107 ? -4.422 -3.072 -14.127 1.00 87.50 107 ALA A N 1
ATOM 848 C CA . ALA A 1 107 ? -5.161 -2.724 -15.337 1.00 87.50 107 ALA A CA 1
ATOM 849 C C . ALA A 1 107 ? -5.741 -1.298 -15.265 1.00 87.50 107 ALA A C 1
ATOM 851 O O . ALA A 1 107 ? -5.808 -0.708 -14.183 1.00 87.50 107 ALA A O 1
ATOM 852 N N . PRO A 1 108 ? -6.153 -0.707 -16.405 1.00 91.44 108 PRO A N 1
ATOM 853 C CA . PRO A 1 108 ? -6.922 0.531 -16.402 1.00 91.44 108 PRO A CA 1
ATOM 854 C C . PRO A 1 108 ? -8.179 0.398 -15.541 1.00 91.44 108 PRO A C 1
ATOM 856 O O . PRO A 1 108 ? -8.955 -0.541 -15.702 1.00 91.44 108 PRO A O 1
ATOM 859 N N . CYS A 1 109 ? -8.392 1.344 -14.633 1.00 93.12 109 CYS A N 1
ATOM 860 C CA . CYS A 1 109 ? -9.468 1.254 -13.653 1.00 93.12 109 CYS A CA 1
ATOM 861 C C . CYS A 1 109 ? -10.042 2.629 -13.303 1.00 93.12 109 CYS A C 1
ATOM 863 O O . CYS A 1 109 ? -9.500 3.678 -13.664 1.00 93.12 109 CYS A O 1
ATOM 865 N N . THR A 1 110 ? -11.176 2.623 -12.611 1.00 95.19 110 THR A N 1
ATOM 866 C CA . THR A 1 110 ? -11.797 3.825 -12.055 1.00 95.19 110 THR A CA 1
ATOM 867 C C . THR A 1 110 ? -11.648 3.805 -10.544 1.00 95.19 110 THR A C 1
ATOM 869 O O . THR A 1 110 ? -12.089 2.869 -9.880 1.00 95.19 110 THR A O 1
ATOM 872 N N . VAL A 1 111 ? -11.036 4.850 -9.997 1.00 94.06 111 VAL A N 1
ATOM 873 C CA . VAL A 1 111 ? -10.760 4.990 -8.569 1.00 94.06 111 VAL A CA 1
ATOM 874 C C . VAL A 1 111 ? -11.608 6.113 -7.996 1.00 94.06 111 VAL A C 1
ATOM 876 O O . VAL A 1 111 ? -11.569 7.242 -8.486 1.00 94.06 111 VAL A O 1
ATOM 879 N N . THR A 1 112 ? -12.330 5.821 -6.920 1.00 93.62 112 THR A N 1
ATOM 880 C CA . THR A 1 112 ? -13.050 6.815 -6.124 1.00 93.62 112 THR A CA 1
ATOM 881 C C . THR A 1 112 ? -12.315 7.037 -4.814 1.00 93.62 112 THR A C 1
ATOM 883 O O . THR A 1 112 ? -12.011 6.086 -4.091 1.00 93.62 112 THR A O 1
ATOM 886 N N . PHE A 1 113 ? -12.041 8.297 -4.495 1.00 93.00 113 PHE A N 1
ATOM 887 C CA . PHE A 1 113 ? -11.361 8.681 -3.264 1.00 93.00 113 PHE A CA 1
ATOM 888 C C . PHE A 1 113 ? -11.933 9.964 -2.669 1.00 93.00 113 PHE A C 1
ATOM 890 O O . PHE A 1 113 ? -12.573 10.766 -3.354 1.00 93.00 113 PHE A O 1
ATOM 897 N N . ILE A 1 114 ? -11.688 10.150 -1.376 1.00 89.62 114 ILE A N 1
ATOM 898 C CA . ILE A 1 114 ? -12.057 11.356 -0.638 1.00 89.62 114 ILE A CA 1
ATOM 899 C C . ILE A 1 114 ? -10.871 12.327 -0.658 1.00 89.62 114 ILE A C 1
ATOM 901 O O . ILE A 1 114 ? -9.720 11.949 -0.419 1.00 89.62 114 ILE A O 1
ATOM 905 N N . LYS A 1 115 ? -11.137 13.584 -1.003 1.00 87.88 115 LYS A N 1
ATOM 906 C CA . LYS A 1 115 ? -10.164 14.679 -0.949 1.00 87.88 115 LYS A CA 1
ATOM 907 C C . LYS A 1 115 ? -10.038 15.231 0.474 1.00 87.88 115 LYS A C 1
ATOM 909 O O . LYS A 1 115 ? -10.880 14.985 1.326 1.00 87.88 115 LYS A O 1
ATOM 914 N N . ALA A 1 116 ? -9.008 16.044 0.710 1.00 81.88 116 ALA A N 1
ATOM 915 C CA . ALA A 1 116 ? -8.810 16.719 1.997 1.00 81.88 116 ALA A CA 1
ATOM 916 C C . ALA A 1 116 ? -9.983 17.639 2.400 1.00 81.88 116 ALA A C 1
ATOM 918 O O . ALA A 1 116 ? -10.203 17.859 3.582 1.00 81.88 116 ALA A O 1
ATOM 919 N N . ASP A 1 117 ? -10.749 18.141 1.426 1.00 86.19 117 ASP A N 1
ATOM 920 C CA . ASP A 1 117 ? -11.968 18.940 1.628 1.00 86.19 117 ASP A CA 1
ATOM 921 C C . ASP A 1 117 ? -13.224 18.083 1.916 1.00 86.19 117 ASP A C 1
ATOM 923 O O . ASP A 1 117 ? -14.330 18.611 1.990 1.00 86.19 117 ASP A O 1
ATOM 927 N N . GLY A 1 118 ? -13.078 16.759 2.051 1.00 82.06 118 GLY A N 1
ATOM 928 C CA . GLY A 1 118 ? -14.177 15.817 2.284 1.00 82.06 118 GLY A CA 1
ATOM 929 C C . GLY A 1 118 ? -14.977 15.449 1.031 1.00 82.06 118 GLY A C 1
ATOM 930 O O . GLY A 1 118 ? -15.839 14.569 1.085 1.00 82.06 118 GLY A O 1
ATOM 931 N N . THR A 1 119 ? -14.693 16.064 -0.119 1.00 89.25 119 THR A N 1
ATOM 932 C CA . THR A 1 119 ? -15.425 15.779 -1.356 1.00 89.25 119 THR A CA 1
ATOM 933 C C . THR A 1 119 ? -14.995 14.450 -1.973 1.00 89.25 119 THR A C 1
ATOM 935 O O . THR A 1 119 ? -13.825 14.055 -1.931 1.00 89.25 119 THR A O 1
ATOM 938 N N . ARG A 1 120 ? -15.955 13.743 -2.578 1.00 90.88 120 ARG A N 1
ATOM 939 C CA . ARG A 1 120 ? -15.690 12.515 -3.337 1.00 90.88 120 ARG A CA 1
ATOM 940 C C . ARG A 1 120 ? -15.246 12.876 -4.746 1.00 90.88 120 ARG A C 1
ATOM 942 O O . ARG A 1 120 ? -15.914 13.646 -5.431 1.00 90.88 120 ARG A O 1
ATOM 949 N N . ARG A 1 121 ? -14.149 12.275 -5.198 1.00 91.81 121 ARG A N 1
ATOM 950 C CA . ARG A 1 121 ? -13.650 12.409 -6.565 1.00 91.81 121 ARG A CA 1
ATOM 951 C C . ARG A 1 121 ? -13.496 11.041 -7.206 1.00 91.81 121 ARG A C 1
ATOM 953 O O . ARG A 1 121 ? -12.980 10.117 -6.585 1.00 91.81 121 ARG A O 1
ATOM 960 N N . ILE A 1 122 ? -13.918 10.957 -8.460 1.00 93.81 122 ILE A N 1
ATOM 961 C CA . ILE A 1 122 ? -13.726 9.802 -9.330 1.00 93.81 122 ILE A CA 1
ATOM 962 C C . ILE A 1 122 ? -12.583 10.142 -10.292 1.00 93.81 122 ILE A C 1
ATOM 964 O O . ILE A 1 122 ? -12.482 11.278 -10.756 1.00 93.81 122 ILE A O 1
ATOM 968 N N . MET A 1 123 ? -11.682 9.195 -10.530 1.00 93.75 123 MET A N 1
ATOM 969 C CA . MET A 1 123 ? -10.548 9.344 -11.440 1.00 93.75 123 MET A CA 1
ATOM 970 C C . MET A 1 123 ? -10.381 8.073 -12.263 1.00 93.75 123 MET A C 1
ATOM 972 O O . MET A 1 123 ? -10.335 6.976 -11.710 1.00 93.75 123 MET A O 1
ATOM 976 N N . ARG A 1 124 ? -10.249 8.221 -13.582 1.00 93.62 124 ARG A N 1
ATOM 977 C CA . ARG A 1 124 ? -9.893 7.119 -14.477 1.00 93.62 124 ARG A CA 1
ATOM 978 C C . ARG A 1 124 ? -8.376 7.017 -14.589 1.00 93.62 124 ARG A C 1
ATOM 980 O O . ARG A 1 124 ? -7.724 7.956 -15.045 1.00 93.62 124 ARG A O 1
ATOM 987 N N . THR A 1 125 ? -7.817 5.889 -14.171 1.00 91.31 125 THR A N 1
ATOM 988 C CA . THR A 1 125 ? -6.371 5.667 -14.134 1.00 91.31 125 THR A CA 1
ATOM 989 C C . THR A 1 125 ? -5.923 4.677 -15.199 1.00 91.31 125 THR A C 1
ATOM 991 O O . THR A 1 125 ? -6.544 3.636 -15.391 1.00 91.31 125 THR A O 1
ATOM 994 N N . GLU A 1 126 ? -4.810 4.982 -15.866 1.00 89.25 126 GLU A N 1
ATOM 995 C CA . GLU A 1 126 ? -4.201 4.137 -16.904 1.00 89.25 126 GLU A CA 1
ATOM 996 C C . GLU A 1 126 ? -2.739 3.819 -16.547 1.00 89.25 126 GLU A C 1
ATOM 998 O O . GLU A 1 126 ? -1.815 4.484 -17.024 1.00 89.25 126 GLU A O 1
ATOM 1003 N N . PRO A 1 127 ? -2.480 2.804 -15.704 1.00 77.00 127 PRO A N 1
ATOM 1004 C CA . PRO A 1 127 ? -1.138 2.528 -15.182 1.00 77.00 127 PRO A CA 1
ATOM 1005 C C . PRO A 1 127 ? -0.089 2.303 -16.288 1.00 77.00 127 PRO A C 1
ATOM 1007 O O . PRO A 1 127 ? 1.058 2.723 -16.141 1.00 77.00 127 PRO A O 1
ATOM 1010 N N . GLY A 1 128 ? -0.485 1.738 -17.436 1.00 73.81 128 GLY A N 1
ATOM 1011 C CA . GLY A 1 128 ? 0.403 1.478 -18.576 1.00 73.81 128 GLY A CA 1
ATOM 1012 C C . GLY A 1 128 ? 0.925 2.719 -19.317 1.00 73.81 128 GLY A C 1
ATOM 1013 O O . GLY A 1 128 ? 1.902 2.605 -20.056 1.00 73.81 128 GLY A O 1
ATOM 1014 N N . ARG A 1 129 ? 0.319 3.902 -19.129 1.00 78.00 129 ARG A N 1
ATOM 1015 C CA . ARG A 1 129 ? 0.742 5.157 -19.786 1.00 78.00 129 ARG A CA 1
ATOM 1016 C C . ARG A 1 129 ? 1.720 5.999 -18.975 1.00 78.00 129 ARG A C 1
ATOM 1018 O O . ARG A 1 129 ? 2.290 6.953 -19.503 1.00 78.00 129 ARG A O 1
ATOM 1025 N N . LEU A 1 130 ? 1.949 5.663 -17.708 1.00 75.56 130 LEU A N 1
ATOM 1026 C CA . LEU A 1 130 ? 2.908 6.386 -16.883 1.00 75.56 130 LEU A CA 1
ATOM 1027 C C . LEU A 1 130 ? 4.336 6.134 -17.413 1.00 75.56 130 LEU A C 1
ATOM 1029 O O . LEU A 1 130 ? 4.915 5.070 -17.196 1.00 75.56 130 LEU A O 1
ATOM 1033 N N . ILE A 1 131 ? 4.905 7.110 -18.133 1.00 60.09 131 ILE A N 1
ATOM 1034 C CA . ILE A 1 131 ? 6.210 6.980 -18.801 1.00 60.09 131 ILE A CA 1
ATOM 1035 C C . ILE A 1 131 ? 7.312 6.623 -17.783 1.00 60.09 131 ILE A C 1
ATOM 1037 O O . ILE A 1 131 ? 7.578 7.357 -16.832 1.00 60.09 131 ILE A O 1
ATOM 1041 N N . ALA A 1 132 ? 7.940 5.466 -18.029 1.00 58.50 132 ALA A N 1
ATOM 1042 C CA . ALA A 1 132 ? 9.137 4.901 -17.403 1.00 58.50 132 ALA A CA 1
ATOM 1043 C C . ALA A 1 132 ? 9.239 5.026 -15.868 1.00 58.50 132 ALA A C 1
ATOM 1045 O O . ALA A 1 132 ? 10.074 5.754 -15.323 1.00 58.50 132 ALA A O 1
ATOM 1046 N N . LYS A 1 133 ? 8.488 4.173 -15.163 1.00 56.47 133 LYS A N 1
ATOM 1047 C CA . LYS A 1 133 ? 8.879 3.640 -13.847 1.00 56.47 133 LYS A CA 1
ATOM 1048 C C . LYS A 1 133 ? 8.926 2.110 -13.902 1.00 56.47 133 LYS A C 1
ATOM 1050 O O . LYS A 1 133 ? 8.140 1.495 -14.609 1.00 56.47 133 LYS A O 1
ATOM 1055 N N . GLY A 1 134 ? 9.894 1.517 -13.202 1.00 56.09 134 GLY A N 1
ATOM 1056 C CA . GLY A 1 134 ? 10.221 0.083 -13.269 1.00 56.09 134 GLY A CA 1
ATOM 1057 C C . GLY A 1 134 ? 11.588 -0.178 -13.912 1.00 56.09 134 GLY A C 1
ATOM 1058 O O . GLY A 1 134 ? 12.412 0.733 -14.010 1.00 56.09 134 GLY A O 1
ATOM 1059 N N . ASP A 1 135 ? 11.845 -1.402 -14.370 1.00 55.00 135 ASP A N 1
ATOM 1060 C CA . ASP A 1 135 ? 13.163 -1.810 -14.896 1.00 55.00 135 ASP A CA 1
ATOM 1061 C C . ASP A 1 135 ? 13.597 -1.038 -16.152 1.00 55.00 135 ASP A C 1
ATOM 1063 O O . ASP A 1 135 ? 14.787 -0.909 -16.426 1.00 55.00 135 ASP A O 1
ATOM 1067 N N . LYS A 1 136 ? 12.632 -0.453 -16.873 1.00 58.84 136 LYS A N 1
ATOM 1068 C CA . LYS A 1 136 ? 12.858 0.403 -18.049 1.00 58.84 136 LYS A CA 1
ATOM 1069 C C . LYS A 1 136 ? 13.202 1.861 -17.700 1.00 58.84 136 LYS A C 1
ATOM 1071 O O . LYS A 1 136 ? 13.517 2.640 -18.593 1.00 58.84 136 LYS A O 1
ATOM 1076 N N . ALA A 1 137 ? 13.118 2.255 -16.427 1.00 66.19 137 ALA A N 1
ATOM 1077 C CA . ALA A 1 137 ? 13.459 3.603 -15.975 1.00 66.19 137 ALA A CA 1
ATOM 1078 C C . ALA A 1 137 ? 14.968 3.776 -15.763 1.00 66.19 137 ALA A C 1
ATOM 1080 O O . ALA A 1 137 ? 15.684 2.818 -15.470 1.00 66.19 137 ALA A O 1
ATOM 1081 N N . THR A 1 138 ? 15.453 5.020 -15.822 1.00 73.88 138 THR A N 1
ATOM 1082 C CA . THR A 1 138 ? 16.845 5.332 -15.468 1.00 73.88 138 THR A CA 1
ATOM 1083 C C . THR A 1 138 ? 17.142 4.920 -14.022 1.00 73.88 138 THR A C 1
ATOM 1085 O O . THR A 1 138 ? 16.265 4.935 -13.155 1.00 73.88 138 THR A O 1
ATOM 1088 N N . ARG A 1 139 ? 18.405 4.602 -13.713 1.00 72.12 139 ARG A N 1
ATOM 1089 C CA . ARG A 1 139 ? 18.831 4.229 -12.349 1.00 72.12 139 ARG A CA 1
ATOM 1090 C C . ARG A 1 139 ? 18.439 5.283 -11.301 1.00 72.12 139 ARG A C 1
ATOM 1092 O O . ARG A 1 139 ? 18.092 4.936 -10.173 1.00 72.12 139 ARG A O 1
ATOM 1099 N N . ALA A 1 140 ? 18.466 6.562 -11.682 1.00 68.06 140 ALA A N 1
ATOM 1100 C CA . ALA A 1 140 ? 17.989 7.669 -10.857 1.00 68.06 140 ALA A CA 1
ATOM 1101 C C . ALA A 1 140 ? 16.463 7.615 -10.645 1.00 68.06 140 ALA A C 1
ATOM 1103 O O . ALA A 1 140 ? 16.006 7.710 -9.506 1.00 68.06 140 ALA A O 1
ATOM 1104 N N . GLY A 1 141 ? 15.679 7.369 -11.701 1.00 67.31 141 GLY A N 1
ATOM 1105 C CA . GLY A 1 141 ? 14.221 7.211 -11.621 1.00 67.31 141 GLY A CA 1
ATOM 1106 C C . GLY A 1 141 ? 13.779 6.009 -10.777 1.00 67.31 141 GLY A C 1
ATOM 1107 O O . GLY A 1 141 ? 12.830 6.107 -9.994 1.00 67.31 141 GLY A O 1
ATOM 1108 N N . GLN A 1 142 ? 14.514 4.897 -10.848 1.00 72.94 142 GLN A N 1
ATOM 1109 C CA . GLN A 1 142 ? 14.289 3.730 -9.990 1.00 72.94 142 GLN A CA 1
ATOM 1110 C C . GLN A 1 142 ? 14.551 4.054 -8.512 1.00 72.94 142 GLN A C 1
ATOM 1112 O O . GLN A 1 142 ? 13.734 3.718 -7.653 1.00 72.94 142 GLN A O 1
ATOM 1117 N N . ARG A 1 143 ? 15.658 4.748 -8.203 1.00 74.00 143 ARG A N 1
ATOM 1118 C CA . ARG A 1 143 ? 15.975 5.194 -6.833 1.00 74.00 143 ARG A CA 1
ATOM 1119 C C . ARG A 1 143 ? 14.914 6.148 -6.295 1.00 74.00 143 ARG A C 1
ATOM 1121 O O . ARG A 1 143 ? 14.395 5.904 -5.214 1.00 74.00 143 ARG A O 1
ATOM 1128 N N . ALA A 1 144 ? 14.528 7.163 -7.067 1.00 71.06 144 ALA A N 1
ATOM 1129 C CA . ALA A 1 144 ? 13.497 8.118 -6.667 1.00 71.06 144 ALA A CA 1
ATOM 1130 C C . ALA A 1 144 ? 12.144 7.437 -6.398 1.00 71.06 144 ALA A C 1
ATOM 1132 O O . ALA A 1 144 ? 11.452 7.781 -5.442 1.00 71.06 144 ALA A O 1
ATOM 1133 N N . THR A 1 145 ? 11.784 6.431 -7.201 1.00 74.69 145 THR A N 1
ATOM 1134 C CA . THR A 1 145 ? 10.559 5.644 -7.001 1.00 74.69 145 THR A CA 1
ATOM 1135 C C . THR A 1 145 ? 10.629 4.813 -5.720 1.00 74.69 145 THR A C 1
ATOM 1137 O O . THR A 1 145 ? 9.688 4.846 -4.929 1.00 74.69 145 THR A O 1
ATOM 1140 N N . LYS A 1 146 ? 11.760 4.140 -5.461 1.00 73.75 146 LYS A N 1
ATOM 1141 C CA . LYS A 1 146 ? 11.981 3.387 -4.215 1.00 73.75 146 LYS A CA 1
ATOM 1142 C C . LYS A 1 146 ? 11.938 4.291 -2.982 1.00 73.75 146 LYS A C 1
ATOM 1144 O O . LYS A 1 146 ? 11.233 3.978 -2.031 1.00 73.75 146 LYS A O 1
ATOM 1149 N N . THR A 1 147 ? 12.625 5.433 -3.012 1.00 78.31 147 THR A N 1
ATOM 1150 C CA . THR A 1 147 ? 12.627 6.395 -1.900 1.00 78.31 147 THR A CA 1
ATOM 1151 C C . THR A 1 147 ? 11.234 6.968 -1.646 1.00 78.31 147 THR A C 1
ATOM 1153 O O . THR A 1 147 ? 10.836 7.101 -0.494 1.00 78.31 147 THR A O 1
ATOM 1156 N N . ARG A 1 148 ? 10.464 7.270 -2.700 1.00 75.25 148 ARG A N 1
ATOM 1157 C CA . ARG A 1 148 ? 9.091 7.771 -2.552 1.00 75.25 148 ARG A CA 1
ATOM 1158 C C . ARG A 1 148 ? 8.163 6.715 -1.955 1.00 75.25 148 ARG A C 1
ATOM 1160 O O . ARG A 1 148 ? 7.406 7.053 -1.058 1.00 75.25 148 ARG A O 1
ATOM 1167 N N . LYS A 1 149 ? 8.267 5.456 -2.400 1.00 75.00 149 LYS A N 1
ATOM 1168 C CA . LYS A 1 149 ? 7.499 4.336 -1.833 1.00 75.00 149 LYS A CA 1
ATOM 1169 C C . LYS A 1 149 ? 7.815 4.126 -0.348 1.00 75.00 149 LYS A C 1
ATOM 1171 O O . LYS A 1 149 ? 6.900 3.884 0.420 1.00 75.00 149 LYS A O 1
ATOM 1176 N N . ALA A 1 150 ? 9.081 4.267 0.048 1.00 77.12 150 ALA A N 1
ATOM 1177 C CA . ALA A 1 150 ? 9.494 4.128 1.445 1.00 77.12 150 ALA A CA 1
ATOM 1178 C C . ALA A 1 150 ? 9.026 5.290 2.340 1.00 77.12 150 ALA A C 1
ATOM 1180 O O . ALA A 1 150 ? 8.699 5.071 3.496 1.00 77.12 150 ALA A O 1
ATOM 1181 N N . ARG A 1 151 ? 9.004 6.529 1.826 1.00 82.12 151 ARG A N 1
ATOM 1182 C CA . ARG A 1 151 ? 8.602 7.714 2.611 1.00 82.12 151 ARG A CA 1
ATOM 1183 C C . ARG A 1 151 ? 7.096 7.968 2.625 1.00 82.12 151 ARG A C 1
ATOM 1185 O O . ARG A 1 151 ? 6.593 8.564 3.568 1.00 82.12 151 ARG A O 1
ATOM 1192 N N . HIS A 1 152 ? 6.398 7.571 1.565 1.00 82.62 152 HIS A N 1
ATOM 1193 C CA . HIS A 1 152 ? 4.970 7.813 1.379 1.00 82.62 152 HIS A CA 1
ATOM 1194 C C . HIS A 1 152 ? 4.297 6.541 0.840 1.00 82.62 152 HIS A C 1
ATOM 1196 O O . HIS A 1 152 ? 3.954 6.483 -0.347 1.00 82.62 152 HIS A O 1
ATOM 1202 N N . PRO A 1 153 ? 4.144 5.500 1.681 1.00 83.06 153 PRO A N 1
ATOM 1203 C CA . PRO A 1 153 ? 3.624 4.196 1.257 1.00 83.06 153 PRO A CA 1
ATOM 1204 C C . PRO A 1 153 ? 2.181 4.270 0.734 1.00 83.06 153 PRO A C 1
ATOM 1206 O O . PRO A 1 153 ? 1.807 3.525 -0.177 1.00 83.06 153 PRO A O 1
ATOM 1209 N N . ASN A 1 154 ? 1.406 5.230 1.238 1.00 87.12 154 ASN A N 1
ATOM 1210 C CA . ASN A 1 154 ? 0.032 5.513 0.839 1.00 87.12 154 ASN A CA 1
ATOM 1211 C C . ASN A 1 154 ? -0.090 6.307 -0.473 1.00 87.12 154 ASN A C 1
ATOM 1213 O O . ASN A 1 154 ? -1.178 6.370 -1.032 1.00 87.12 154 ASN A O 1
ATOM 1217 N N . LEU A 1 155 ? 0.976 6.922 -0.997 1.00 89.25 155 LEU A N 1
ATOM 1218 C CA . LEU A 1 155 ? 0.896 7.666 -2.257 1.00 89.25 155 LEU A CA 1
ATOM 1219 C C . LEU A 1 155 ? 1.220 6.763 -3.451 1.00 89.25 155 LEU A C 1
ATOM 1221 O O . LEU A 1 155 ? 2.300 6.170 -3.559 1.00 89.25 155 LEU A O 1
ATOM 1225 N N . LEU A 1 156 ? 0.282 6.697 -4.393 1.00 88.50 156 LEU A N 1
ATOM 1226 C CA . LEU A 1 156 ? 0.411 5.956 -5.639 1.00 88.50 156 LEU A CA 1
ATOM 1227 C C . LEU A 1 156 ? 0.452 6.923 -6.829 1.00 88.50 156 LEU A C 1
ATOM 1229 O O . LEU A 1 156 ? -0.547 7.589 -7.100 1.00 88.50 156 LEU A O 1
ATOM 1233 N N . PRO A 1 157 ? 1.576 7.030 -7.559 1.00 87.94 157 PRO A N 1
ATOM 1234 C CA . PRO A 1 157 ? 1.591 7.750 -8.825 1.00 87.94 157 PRO A CA 1
ATOM 1235 C C . PRO A 1 157 ? 0.785 6.987 -9.882 1.00 87.94 157 PRO A C 1
ATOM 1237 O O . PRO A 1 157 ? 1.029 5.806 -10.106 1.00 87.94 157 PRO A O 1
ATOM 1240 N N . VAL A 1 158 ? -0.124 7.681 -10.560 1.00 89.12 158 VAL A N 1
ATOM 1241 C CA . VAL A 1 158 ? -0.990 7.132 -11.612 1.00 89.12 158 VAL A CA 1
ATOM 1242 C C . VAL A 1 158 ? -1.016 8.071 -12.811 1.00 89.12 158 VAL A C 1
ATOM 1244 O O . VAL A 1 158 ? -0.772 9.270 -12.671 1.00 89.12 158 VAL A O 1
ATOM 1247 N N . TRP A 1 159 ? -1.310 7.545 -13.995 1.00 90.12 159 TRP A N 1
ATOM 1248 C CA . TRP A 1 159 ? -1.679 8.382 -15.133 1.00 90.12 159 TRP A CA 1
ATOM 1249 C C . TRP A 1 159 ? -3.182 8.641 -15.083 1.00 90.12 159 TRP A C 1
ATOM 1251 O O . TRP A 1 159 ? -3.955 7.686 -15.068 1.00 90.12 159 TRP A O 1
ATOM 1261 N N . ASP A 1 160 ? -3.583 9.907 -15.036 1.00 91.50 160 ASP A N 1
ATOM 1262 C CA . ASP A 1 160 ? -4.983 10.319 -15.119 1.00 91.50 160 ASP A CA 1
ATOM 1263 C C . ASP A 1 160 ? -5.379 10.410 -16.598 1.00 91.50 160 ASP A C 1
ATOM 1265 O O . ASP A 1 160 ? -4.815 11.207 -17.353 1.00 91.50 160 ASP A O 1
ATOM 1269 N N . ALA A 1 161 ? -6.322 9.566 -17.016 1.00 90.31 161 ALA A N 1
ATOM 1270 C CA . ALA A 1 161 ? -6.776 9.486 -18.399 1.00 90.31 161 ALA A CA 1
ATOM 1271 C C . ALA A 1 161 ? -7.614 10.704 -18.817 1.00 90.31 161 ALA A C 1
ATOM 1273 O O . ALA A 1 161 ? -7.598 11.084 -19.983 1.00 90.31 161 ALA A O 1
ATOM 1274 N N . GLU A 1 162 ? -8.325 11.344 -17.889 1.00 90.25 162 GLU A N 1
ATOM 1275 C CA . GLU A 1 162 ? -9.125 12.532 -18.203 1.00 90.25 162 GLU A CA 1
ATOM 1276 C C . GLU A 1 162 ? -8.229 13.761 -18.324 1.00 90.25 162 GLU A C 1
ATOM 1278 O O . GLU A 1 162 ? -8.321 14.518 -19.287 1.00 90.25 162 GLU A O 1
ATOM 1283 N N . ALA A 1 163 ? -7.308 13.933 -17.373 1.00 88.94 163 ALA A N 1
ATOM 1284 C CA . ALA A 1 163 ? -6.374 15.055 -17.387 1.00 88.94 163 ALA A CA 1
ATOM 1285 C C . ALA A 1 163 ? -5.176 14.857 -18.334 1.00 88.94 163 ALA A C 1
ATOM 1287 O O . ALA A 1 163 ? -4.391 15.789 -18.494 1.00 88.94 163 ALA A O 1
ATOM 1288 N N . GLN A 1 164 ? -5.001 13.657 -18.905 1.00 88.56 164 GLN A N 1
ATOM 1289 C CA . GLN A 1 164 ? -3.852 13.264 -19.737 1.00 88.56 164 GLN A CA 1
ATOM 1290 C C . GLN A 1 164 ? -2.503 13.635 -19.094 1.00 88.56 164 GLN A C 1
ATOM 1292 O O . GLN A 1 164 ? -1.600 14.163 -19.744 1.00 88.56 164 GLN A O 1
ATOM 1297 N N . ALA A 1 165 ? -2.375 13.388 -17.788 1.00 86.88 165 ALA A N 1
ATOM 1298 C CA . ALA A 1 165 ? -1.226 13.827 -17.005 1.00 86.88 165 ALA A CA 1
ATOM 1299 C C . ALA A 1 165 ? -0.903 12.868 -15.847 1.00 86.88 165 ALA A C 1
ATOM 1301 O O . ALA A 1 165 ? -1.803 12.225 -15.294 1.00 86.88 165 ALA A O 1
ATOM 1302 N N . PRO A 1 166 ? 0.368 12.797 -15.406 1.00 87.75 166 PRO A N 1
ATOM 1303 C CA . PRO A 1 166 ? 0.729 12.057 -14.207 1.00 87.75 166 PRO A CA 1
ATOM 1304 C C . PRO A 1 166 ? 0.170 12.762 -12.964 1.00 87.75 166 PRO A C 1
ATOM 1306 O O . PRO A 1 166 ? 0.427 13.942 -12.720 1.00 87.75 166 PRO A O 1
ATOM 1309 N N . ARG A 1 167 ? -0.563 12.019 -12.138 1.00 89.50 167 ARG A N 1
ATOM 1310 C CA . ARG A 1 167 ? -1.088 12.459 -10.840 1.00 89.50 167 ARG A CA 1
ATOM 1311 C C . ARG A 1 167 ? -0.696 11.474 -9.743 1.00 89.50 167 ARG A C 1
ATOM 1313 O O . ARG A 1 167 ? 0.031 10.509 -9.964 1.00 89.50 167 ARG A O 1
ATOM 1320 N N . SER A 1 168 ? -1.109 11.757 -8.515 1.00 88.31 168 SER A N 1
ATOM 1321 C CA . SER A 1 168 ? -0.955 10.841 -7.385 1.00 88.31 168 SER A CA 1
ATOM 1322 C C . SER A 1 168 ? -2.295 10.647 -6.692 1.00 88.31 168 SER A C 1
ATOM 1324 O O . SER A 1 168 ? -3.040 11.608 -6.510 1.00 88.31 168 SER A O 1
ATOM 1326 N N . VAL A 1 169 ? -2.571 9.406 -6.310 1.00 89.94 169 VAL A N 1
ATOM 1327 C CA . VAL A 1 169 ? -3.732 8.994 -5.522 1.00 89.94 169 VAL A CA 1
ATOM 1328 C C . VAL A 1 169 ? -3.253 8.641 -4.119 1.00 89.94 169 VAL A C 1
ATOM 1330 O O . VAL A 1 169 ? -2.221 7.986 -3.961 1.00 89.94 169 VAL A O 1
ATOM 1333 N N . ASN A 1 170 ? -3.988 9.085 -3.101 1.00 91.56 170 ASN A N 1
ATOM 1334 C CA . ASN A 1 170 ? -3.761 8.674 -1.721 1.00 91.56 170 ASN A CA 1
ATOM 1335 C C . ASN A 1 170 ? -4.596 7.423 -1.423 1.00 91.56 170 ASN A C 1
ATOM 1337 O O . ASN A 1 170 ? -5.816 7.497 -1.344 1.00 91.56 170 ASN A O 1
ATOM 1341 N N . LEU A 1 171 ? -3.936 6.281 -1.251 1.00 90.56 171 LEU A N 1
ATOM 1342 C CA . LEU A 1 171 ? -4.553 4.976 -1.009 1.00 90.56 171 LEU A CA 1
ATOM 1343 C C . LEU A 1 171 ? -5.315 4.909 0.324 1.00 90.56 171 LEU A C 1
ATOM 1345 O O . LEU A 1 171 ? -6.251 4.117 0.439 1.00 90.56 171 LEU A O 1
ATOM 1349 N N . ALA A 1 172 ? -4.974 5.761 1.296 1.00 88.06 172 ALA A N 1
ATOM 1350 C CA . ALA A 1 172 ? -5.719 5.878 2.554 1.00 88.06 172 ALA A CA 1
ATOM 1351 C C . ALA A 1 172 ? -7.158 6.350 2.328 1.00 88.06 172 ALA A C 1
ATOM 1353 O O . ALA A 1 172 ? -8.091 5.839 2.940 1.00 88.06 172 ALA A O 1
ATOM 1354 N N . THR A 1 173 ? -7.357 7.240 1.354 1.00 90.25 173 THR A N 1
ATOM 1355 C CA . THR A 1 173 ? -8.661 7.861 1.107 1.00 90.25 173 THR A CA 1
ATOM 1356 C C . THR A 1 173 ? -9.445 7.212 -0.028 1.00 90.25 173 THR A C 1
ATOM 1358 O O . THR A 1 173 ? -10.550 7.659 -0.341 1.00 90.25 173 THR A O 1
ATOM 1361 N N . VAL A 1 174 ? -8.901 6.164 -0.654 1.00 91.69 174 VAL A N 1
ATOM 1362 C CA . VAL A 1 174 ? -9.607 5.372 -1.668 1.00 91.69 174 VAL A CA 1
ATOM 1363 C C . VAL A 1 174 ? -10.708 4.560 -1.000 1.00 91.69 174 VAL A C 1
ATOM 1365 O O . VAL A 1 174 ? -10.430 3.753 -0.110 1.00 91.69 174 VAL A O 1
ATOM 1368 N N . THR A 1 175 ? -11.932 4.751 -1.486 1.00 91.31 175 THR A N 1
ATOM 1369 C CA . THR A 1 175 ? -13.143 4.066 -1.016 1.00 91.31 175 THR A CA 1
ATOM 1370 C C . THR A 1 175 ? -13.670 3.044 -2.012 1.00 91.31 175 THR A C 1
ATOM 1372 O O . THR A 1 175 ? -14.394 2.133 -1.624 1.00 91.31 175 THR A O 1
ATOM 1375 N N . ARG A 1 176 ? -13.333 3.172 -3.301 1.00 93.19 176 ARG A N 1
ATOM 1376 C CA . ARG A 1 176 ? -13.789 2.236 -4.333 1.00 93.19 176 ARG A CA 1
ATOM 1377 C C . ARG A 1 176 ? -12.798 2.143 -5.485 1.00 93.19 176 ARG A C 1
ATOM 1379 O O . ARG A 1 176 ? -12.287 3.167 -5.936 1.00 93.19 176 ARG A O 1
ATOM 1386 N N . VAL A 1 177 ? -12.577 0.934 -5.989 1.00 93.75 177 VAL A N 1
ATOM 1387 C CA . VAL A 1 177 ? -11.829 0.664 -7.224 1.00 93.75 177 VAL A CA 1
ATOM 1388 C C . VAL A 1 177 ? -12.686 -0.216 -8.127 1.00 93.75 177 VAL A C 1
ATOM 1390 O O . VAL A 1 177 ? -13.202 -1.238 -7.684 1.00 93.75 177 VAL A O 1
ATOM 1393 N N . VAL A 1 178 ? -12.857 0.184 -9.385 1.00 93.62 178 VAL A N 1
ATOM 1394 C CA . VAL A 1 178 ? -13.551 -0.605 -10.410 1.00 93.62 178 VAL A CA 1
ATOM 1395 C C . VAL A 1 178 ? -12.555 -0.982 -11.495 1.00 93.62 178 VAL A C 1
ATOM 1397 O O . VAL A 1 178 ? -12.064 -0.100 -12.199 1.00 93.62 178 VAL A O 1
ATOM 1400 N N . VAL A 1 179 ? -12.254 -2.271 -11.625 1.00 92.00 179 VAL A N 1
ATOM 1401 C CA . VAL A 1 179 ? -11.265 -2.821 -12.564 1.00 92.00 179 VAL A CA 1
ATOM 1402 C C . VAL A 1 179 ? -11.865 -4.033 -13.273 1.00 92.00 179 VAL A C 1
ATOM 1404 O O . VAL A 1 179 ? -12.489 -4.869 -12.628 1.00 92.00 179 VAL A O 1
ATOM 1407 N N . ASP A 1 180 ? -11.760 -4.089 -14.603 1.00 86.75 180 ASP A N 1
ATOM 1408 C CA . ASP A 1 180 ? -12.287 -5.184 -15.439 1.00 86.75 180 ASP A CA 1
ATOM 1409 C C . ASP A 1 180 ? -13.750 -5.582 -15.133 1.00 86.75 180 AS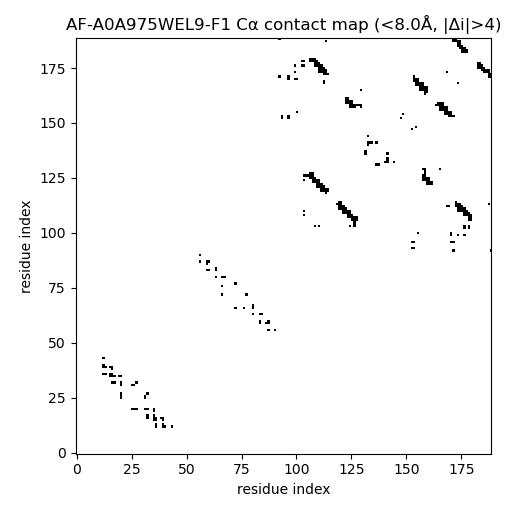P A C 1
ATOM 1411 O O . ASP A 1 180 ? -14.128 -6.750 -15.158 1.00 86.75 180 ASP A O 1
ATOM 1415 N N . GLY A 1 181 ? -14.593 -4.597 -14.797 1.00 82.75 181 GLY A N 1
ATOM 1416 C CA . GLY A 1 181 ? -16.002 -4.807 -14.433 1.00 82.75 181 GLY A CA 1
ATOM 1417 C C . GLY A 1 181 ? -16.245 -5.261 -12.986 1.00 82.75 181 GLY A C 1
ATOM 1418 O O . GLY A 1 181 ? -17.387 -5.232 -12.531 1.00 82.75 181 GLY A O 1
ATOM 1419 N N . SER A 1 182 ? -15.197 -5.599 -12.232 1.00 88.88 182 SER A N 1
ATOM 1420 C CA . SER A 1 182 ? -15.274 -5.928 -10.804 1.00 88.88 182 SER A CA 1
ATOM 1421 C C . SER A 1 182 ? -15.219 -4.665 -9.947 1.00 88.88 182 SER A C 1
ATOM 1423 O O . SER A 1 182 ? -14.413 -3.768 -10.194 1.00 88.88 182 SER A O 1
ATOM 1425 N N . THR A 1 183 ? -16.083 -4.579 -8.932 1.00 92.31 183 THR A N 1
ATOM 1426 C CA . THR A 1 183 ? -16.082 -3.483 -7.952 1.00 92.31 183 THR A CA 1
ATOM 1427 C C . THR A 1 183 ? -15.476 -3.960 -6.637 1.00 92.31 183 THR A C 1
ATOM 1429 O O . THR A 1 183 ? -15.959 -4.923 -6.050 1.00 92.31 183 THR A O 1
ATOM 1432 N N . HIS A 1 184 ? -14.475 -3.230 -6.154 1.00 90.81 184 HIS A N 1
ATOM 1433 C CA . HIS A 1 184 ? -13.855 -3.407 -4.846 1.00 90.81 184 HIS A CA 1
ATOM 1434 C C . HIS A 1 184 ? -14.166 -2.187 -3.980 1.00 90.81 184 HIS A C 1
ATOM 1436 O O . HIS A 1 184 ? -13.894 -1.053 -4.387 1.00 90.81 184 HIS A O 1
ATOM 1442 N N . GLU A 1 185 ? -14.744 -2.409 -2.803 1.00 90.56 185 GLU A N 1
ATOM 1443 C CA . GLU A 1 185 ? -15.079 -1.355 -1.845 1.00 90.56 185 GLU A CA 1
ATOM 1444 C C . GLU A 1 185 ? -14.149 -1.401 -0.638 1.00 90.56 185 GLU A C 1
ATOM 1446 O O . GLU A 1 185 ? -13.794 -2.467 -0.142 1.00 90.56 185 GLU A O 1
ATOM 1451 N N . PHE A 1 186 ? -13.771 -0.221 -0.160 1.00 86.50 186 PHE A N 1
ATOM 1452 C CA . PHE A 1 186 ? -12.829 -0.045 0.932 1.00 86.50 186 PHE A CA 1
ATOM 1453 C C . PHE A 1 186 ? -13.363 0.977 1.928 1.00 86.50 186 PHE A C 1
ATOM 1455 O O . PHE A 1 186 ? -14.002 1.966 1.556 1.00 86.50 186 PHE A O 1
ATOM 1462 N N . ARG A 1 187 ? -13.032 0.784 3.206 1.00 78.06 187 ARG A N 1
ATOM 1463 C CA . ARG A 1 187 ? -13.181 1.849 4.199 1.00 78.06 187 ARG A CA 1
ATOM 1464 C C . ARG A 1 187 ? -12.034 2.845 4.019 1.00 78.06 187 ARG A C 1
ATOM 1466 O O . ARG A 1 187 ? -10.885 2.449 3.816 1.00 78.06 187 ARG A O 1
ATOM 1473 N N . ALA A 1 188 ? -12.372 4.132 4.009 1.00 65.94 188 ALA A N 1
ATOM 1474 C CA . ALA A 1 188 ? -11.362 5.179 4.098 1.00 65.94 188 ALA A CA 1
ATOM 1475 C C . ALA A 1 188 ? -10.853 5.225 5.542 1.00 65.94 188 ALA A C 1
ATOM 1477 O O . ALA A 1 188 ? -11.673 5.223 6.463 1.00 65.94 188 ALA A O 1
ATOM 1478 N N . ASN A 1 189 ? -9.530 5.259 5.694 1.00 59.88 189 ASN A N 1
ATOM 1479 C CA . ASN A 1 189 ? -8.831 5.358 6.976 1.00 59.88 189 ASN A CA 1
ATOM 1480 C C . ASN A 1 189 ? -8.159 6.726 7.101 1.00 59.88 189 ASN A C 1
ATOM 1482 O O . ASN A 1 189 ? -7.676 7.242 6.062 1.00 59.88 189 ASN A O 1
#

Solvent-accessible surface area (backbone atoms only — not comparable to full-atom values): 10573 Å² total; per-residue (Å²): 133,84,81,71,81,81,65,89,52,63,67,56,37,50,54,45,13,54,48,45,41,60,73,66,73,52,78,91,41,75,67,51,49,54,52,20,41,56,50,27,49,50,54,50,49,53,50,50,52,52,51,52,50,55,51,51,52,54,47,47,56,50,52,40,52,59,60,69,69,44,95,75,74,54,73,70,52,51,54,48,44,55,51,39,52,52,51,53,51,52,51,53,49,52,53,53,31,52,52,56,46,51,57,50,62,71,42,60,27,40,39,32,30,50,47,98,87,69,48,80,44,79,45,45,35,31,41,88,70,46,81,59,74,54,95,83,21,54,75,66,52,41,49,54,51,53,53,44,46,72,76,36,68,44,56,42,80,36,17,28,63,85,76,72,40,82,45,72,46,55,49,44,31,31,35,35,41,37,41,93,89,44,78,45,80,45,77,62,106

Sequence (189 aa):
MTVQATEFSRSWIMSRAWHYVRIWRCAPTAGTLSRALKYAWGDMKARMQGLRLTDELSGNDQELAALEAKEFTTAAERDRIGFLRTAVAHEKSEGDYAEKRGLIEAAPCTVTFIKADGTRRIMRTEPGRLIAKGDKATRAGQRATKTRKARHPNLLPVWDAEAQAPRSVNLATVTRVVVDGSTHEFRAN

pLDDT: mean 80.82, std 12.33, range [31.56, 95.19]

Secondary structure (DSSP, 8-state):
---------HHHHHHHHHHHHHHTT----HHHHHHHHHHHHHHHHHHHHHHHHHHHHHHHHHHHHHHHT-SS--HHHHHHHHHHHHHHHHHHHHHHHHHHHHHHHHS-EEEEEE-TTS-EEEEEE-GGGSTT-STTS-HHHHHHHHHHHHH-TTEEEEEETTTTEEEEEETTSEEEEEETTEEEE----

Radius of gyration: 21.75 Å; Cα contacts (8 Å, |Δi|>4): 204; chains: 1; bounding box: 48×48×56 Å